Protein AF-A0A1M6RAK6-F1 (afdb_monomer_lite)

Sequence (375 aa):
MKVLKTIVLFVVIFLFSIFVMQNTQLVNVNIFGTTYQLPLFLLILILLFGGIGLTSLVLMTKHSFLTGSYKTVLKSLAEFYRGYTYRSGEIARKALRKYDEAKALYVQALESSEGLQENISSESGLSEALVGKYALIKRDTQKAKEYSLIALQKDPKNLTALKTLRDAHYLEGLHQEALNYQESVLKLSERWEKDINKRILSELLILTFINSKDEKQLERARDTYGSFFVLAEYIYYLLQKGKQKDVRKELEGAFEKGLQNELLLILSEKGEEIREILPMVEERQDSINKDVLALFYMRLNLVSKLEDLQTSVSENIELLISSYKLGGTVGKLLRDKLKALNKMWVCTICGKEYNFYVPMCDGCFTWGKVNSRRG

Secondary structure (DSSP, 8-state):
-HHHHHHHHHHHHHHHHHHHHHT--EEEEEETTEEEEEEHHHHHHHHHHHHHHHHHHHHHHHHHHHHHHHHHHHHHHHHHHTT-HHHHHHHHHHH-TT-HHHHHHHHHHHHTSS---S----SSSHHHHHHHHHHHHTT-HHHHHHHHHHHHHH-TT-HHHHHHHHHHHHHTT-HHHHHHHHHHHHHH--GGGHHHHHHHHHHHHHHHHHHH--HHHHHHHHHH---HHHHHHHHHHHHHTT-HHHHHHHHHHHHHTT-HHHHHHHHTTS-GGGGGGHHHHHHTGGGS-HHHHHHHHHHTT-HHHHHHHTTTS-HHHHHHHHHHHT-HHHHHHHHHHHHHH---EEETTT--EESS--SB-TTT--BT-EEETT-

Radius of gyration: 35.62 Å; chains: 1; bounding box: 76×41×115 Å

Organism: NCBI:txid381751

Foldseek 3Di:
DVVVVVVVVVVVVVVLVVLCVVQQDWDWDQDPNDTDTDTRSVVVCCVVCVVVVVVVVVVVVVVVLVVQLVVLLVVLVVCVVVVVQCVSLVSLCPSVVVPVVSNLSNLVSVLVPVDPDDDPDDLQLNNLLSQLLSCVLVVNLVSNLVSLVVNCVNPVLPLSSLCSQLLSCVVVLNLVSSLVSLVSNLVSDDPVCNQVSLLVNLVSLLSVCVVPVPVVSLVSSCVSDDDLNSLLSNLLVCLVVVVLVVNLVSQVVCVVVLNNQVSLLQNLVDDLSCVSCVVVCVVCVVSYQLLSVLSSCVSNVVLVVNVVSLVVHDPLSNQLNVLSVVDDPSSVVSNVVSLQVPFQKAQPPPGDTDSHDDQADPNRRDGPRIDGPPD

Structure (mmCIF, N/CA/C/O backbone):
data_AF-A0A1M6RAK6-F1
#
_entry.id   AF-A0A1M6RAK6-F1
#
loop_
_atom_site.group_PDB
_atom_site.id
_atom_site.type_symbol
_atom_site.label_atom_id
_atom_site.label_alt_id
_atom_site.label_comp_id
_atom_site.label_asym_id
_atom_site.label_entity_id
_atom_site.label_seq_id
_atom_site.pdbx_PDB_ins_code
_atom_site.Cartn_x
_atom_site.Cartn_y
_atom_site.Cartn_z
_atom_site.occupancy
_atom_site.B_iso_or_equiv
_atom_site.auth_seq_id
_atom_site.auth_comp_id
_atom_site.auth_asym_id
_atom_site.auth_atom_id
_atom_site.pdbx_PDB_model_num
ATOM 1 N N . MET A 1 1 ? 0.236 -5.459 -63.843 1.00 57.84 1 MET A N 1
ATOM 2 C CA . MET A 1 1 ? 1.491 -5.111 -63.125 1.00 57.84 1 MET A CA 1
ATOM 3 C C . MET A 1 1 ? 2.774 -5.329 -63.934 1.00 57.84 1 MET A C 1
ATOM 5 O O . MET A 1 1 ? 3.622 -4.451 -63.889 1.00 57.84 1 MET A O 1
ATOM 9 N N . LYS A 1 2 ? 2.955 -6.443 -64.669 1.00 70.94 2 LYS A N 1
ATOM 10 C CA . LYS A 1 2 ? 4.185 -6.681 -65.463 1.00 70.94 2 LYS A CA 1
ATOM 11 C C . LYS A 1 2 ? 4.335 -5.730 -66.666 1.00 70.94 2 LYS A C 1
ATOM 13 O O . LYS A 1 2 ? 5.382 -5.117 -66.794 1.00 70.94 2 LYS A O 1
ATOM 18 N N . VAL A 1 3 ? 3.271 -5.515 -67.450 1.00 82.38 3 VAL A N 1
ATOM 19 C CA . VAL A 1 3 ? 3.283 -4.616 -68.629 1.00 82.38 3 VAL A CA 1
ATOM 20 C C . VAL A 1 3 ? 3.623 -3.167 -68.258 1.00 82.38 3 VAL A C 1
ATOM 22 O O . VAL A 1 3 ? 4.474 -2.555 -68.891 1.00 82.38 3 VAL A O 1
ATOM 25 N N . LEU A 1 4 ? 3.036 -2.641 -67.177 1.00 82.56 4 LEU A N 1
ATOM 26 C CA . LEU A 1 4 ? 3.330 -1.288 -66.689 1.00 82.56 4 LEU A CA 1
ATOM 27 C C . LEU A 1 4 ? 4.808 -1.126 -66.289 1.00 82.56 4 LEU A C 1
ATOM 29 O O . LEU A 1 4 ? 5.419 -0.119 -66.624 1.00 82.56 4 LEU A O 1
ATOM 33 N N . LYS A 1 5 ? 5.408 -2.131 -65.632 1.00 80.25 5 LYS A N 1
ATOM 34 C CA . LYS A 1 5 ? 6.844 -2.121 -65.297 1.00 80.25 5 LYS A CA 1
ATOM 35 C C . LYS A 1 5 ? 7.720 -2.112 -66.551 1.00 80.25 5 LYS A C 1
ATOM 37 O O . LYS A 1 5 ? 8.723 -1.409 -66.572 1.00 80.25 5 LYS A O 1
ATOM 42 N N . THR A 1 6 ? 7.334 -2.854 -67.589 1.00 86.31 6 THR A N 1
ATOM 43 C CA . THR A 1 6 ? 8.056 -2.882 -68.868 1.00 86.31 6 THR A CA 1
ATOM 44 C C . THR A 1 6 ? 7.974 -1.539 -69.592 1.00 86.31 6 THR A C 1
ATOM 46 O O . THR A 1 6 ? 8.994 -1.049 -70.060 1.00 86.31 6 THR A O 1
ATOM 49 N N . ILE A 1 7 ? 6.796 -0.904 -69.631 1.00 87.38 7 ILE A N 1
ATOM 50 C CA . ILE A 1 7 ? 6.621 0.429 -70.232 1.00 87.38 7 ILE A CA 1
ATOM 51 C C . ILE A 1 7 ? 7.464 1.469 -69.487 1.00 87.38 7 ILE A C 1
ATOM 53 O O . ILE A 1 7 ? 8.205 2.218 -70.115 1.00 87.38 7 ILE A O 1
ATOM 57 N N . VAL A 1 8 ? 7.412 1.480 -68.151 1.00 87.38 8 VAL A N 1
ATOM 58 C CA . VAL A 1 8 ? 8.233 2.387 -67.332 1.00 87.38 8 VAL A CA 1
ATOM 59 C C . VAL A 1 8 ? 9.724 2.159 -67.586 1.00 87.38 8 VAL A C 1
ATOM 61 O O . VAL A 1 8 ? 10.463 3.126 -67.731 1.00 87.38 8 VAL A O 1
ATOM 64 N N . LEU A 1 9 ? 10.169 0.904 -67.706 1.00 87.81 9 LEU A N 1
ATOM 65 C CA . LEU A 1 9 ? 11.562 0.590 -68.027 1.00 87.81 9 LEU A CA 1
ATOM 66 C C . LEU A 1 9 ? 11.976 1.163 -69.391 1.00 87.81 9 LEU A C 1
ATOM 68 O O . LEU A 1 9 ? 13.030 1.785 -69.483 1.00 87.81 9 LEU A O 1
ATOM 72 N N . PHE A 1 10 ? 11.143 1.009 -70.426 1.00 88.44 10 PHE A N 1
ATOM 73 C CA . PHE A 1 10 ? 11.413 1.591 -71.745 1.00 88.44 10 PHE A CA 1
ATOM 74 C C . PHE A 1 10 ? 11.487 3.118 -71.702 1.00 88.44 10 PHE A C 1
ATOM 76 O O . PHE A 1 10 ? 12.398 3.694 -72.291 1.00 88.44 10 PHE A O 1
ATOM 83 N N . VAL A 1 11 ? 10.580 3.772 -70.970 1.00 89.44 11 VAL A N 1
ATOM 84 C CA . VAL A 1 11 ? 10.606 5.231 -70.782 1.00 89.44 11 VAL A CA 1
ATOM 85 C C . VAL A 1 11 ? 11.891 5.670 -70.074 1.00 89.44 11 VAL A C 1
ATOM 87 O O . VAL A 1 11 ? 12.524 6.629 -70.506 1.00 89.44 11 VAL A O 1
ATOM 90 N N . VAL A 1 12 ? 12.322 4.953 -69.032 1.00 87.62 12 VAL A N 1
ATOM 91 C CA . VAL A 1 12 ? 13.573 5.247 -68.313 1.00 87.62 12 VAL A CA 1
ATOM 92 C C . VAL A 1 12 ? 14.789 5.077 -69.222 1.00 87.62 12 VAL A C 1
ATOM 94 O O . VAL A 1 12 ? 15.647 5.954 -69.237 1.00 87.62 12 VAL A O 1
ATOM 97 N N . ILE A 1 13 ? 14.855 3.996 -70.007 1.00 88.12 13 ILE A N 1
ATOM 98 C CA . ILE A 1 13 ? 15.945 3.770 -70.969 1.00 88.12 13 ILE A CA 1
ATOM 99 C C . ILE A 1 13 ? 15.974 4.893 -72.009 1.00 88.12 13 ILE A C 1
ATOM 101 O O . ILE A 1 13 ? 17.036 5.445 -72.277 1.00 88.12 13 ILE A O 1
ATOM 105 N N . PHE A 1 14 ? 14.817 5.274 -72.552 1.00 89.06 14 PHE A N 1
ATOM 106 C CA . PHE A 1 14 ? 14.719 6.336 -73.551 1.00 89.06 14 PHE A CA 1
ATOM 107 C C . PHE A 1 14 ? 15.166 7.700 -73.004 1.00 89.06 14 PHE A C 1
ATOM 109 O O . PHE A 1 14 ? 15.998 8.370 -73.615 1.00 89.06 14 PHE A O 1
ATOM 116 N N . LEU A 1 15 ? 14.680 8.091 -71.820 1.00 86.81 15 LEU A N 1
ATOM 117 C CA . LEU A 1 15 ? 15.109 9.320 -71.142 1.00 86.81 15 LEU A CA 1
ATOM 118 C C . LEU A 1 15 ? 16.607 9.295 -70.815 1.00 86.81 15 LEU A C 1
ATOM 120 O O . LEU A 1 15 ? 17.288 10.308 -70.968 1.00 86.81 15 LEU A O 1
ATOM 124 N N . PHE A 1 16 ? 17.134 8.137 -70.412 1.00 86.25 16 PHE A N 1
ATOM 125 C CA . PHE A 1 16 ? 18.557 7.954 -70.155 1.00 86.25 16 PHE A CA 1
ATOM 126 C C . PHE A 1 16 ? 19.396 8.125 -71.428 1.00 86.25 16 PHE A C 1
ATOM 128 O O . PHE A 1 16 ? 20.416 8.810 -71.400 1.00 86.25 16 PHE A O 1
ATOM 135 N N . SER A 1 17 ? 18.953 7.577 -72.562 1.00 83.31 17 SER A N 1
ATOM 136 C CA . SER A 1 17 ? 19.619 7.773 -73.853 1.00 83.31 17 SER A CA 1
ATOM 137 C C . SER A 1 17 ? 19.647 9.247 -74.271 1.00 83.31 17 SER A C 1
ATOM 139 O O . SER A 1 17 ? 20.696 9.730 -74.700 1.00 83.31 17 SER A O 1
ATOM 141 N N . ILE A 1 18 ? 18.542 9.983 -74.090 1.00 85.81 18 ILE A N 1
ATOM 142 C CA . ILE A 1 18 ? 18.494 11.436 -74.337 1.00 85.81 18 ILE A CA 1
ATOM 143 C C . ILE A 1 18 ? 19.482 12.171 -73.423 1.00 85.81 18 ILE A C 1
ATOM 145 O O . ILE A 1 18 ? 20.242 13.019 -73.891 1.00 85.81 18 ILE A O 1
ATOM 149 N N . PHE A 1 19 ? 19.509 11.822 -72.136 1.00 85.06 19 PHE A N 1
ATOM 150 C CA . PHE A 1 19 ? 20.413 12.422 -71.159 1.00 85.06 19 PHE A CA 1
ATOM 151 C C . PHE A 1 19 ? 21.890 12.223 -71.529 1.00 85.06 19 PHE A C 1
ATOM 153 O O . PHE A 1 19 ? 22.660 13.185 -71.493 1.00 85.06 19 PHE A O 1
ATOM 160 N N . VAL A 1 20 ? 22.281 11.006 -71.926 1.00 84.12 20 VAL A N 1
ATOM 161 C CA . VAL A 1 20 ? 23.647 10.705 -72.385 1.00 84.12 20 VAL A CA 1
ATOM 162 C C . VAL A 1 20 ? 23.987 11.541 -73.614 1.00 84.12 20 VAL A C 1
ATOM 164 O O . VAL A 1 20 ? 25.036 12.178 -73.632 1.00 84.12 20 VAL A O 1
ATOM 167 N N . MET A 1 21 ? 23.086 11.593 -74.602 1.00 82.75 21 MET A N 1
ATOM 168 C CA . MET A 1 21 ? 23.291 12.348 -75.841 1.00 82.75 21 MET A CA 1
ATOM 169 C C . MET A 1 21 ? 23.511 13.847 -75.584 1.00 82.75 21 MET A C 1
ATOM 171 O O . MET A 1 21 ? 24.379 14.452 -76.209 1.00 82.75 21 MET A O 1
ATOM 175 N N . GLN A 1 22 ? 22.766 14.440 -74.647 1.00 82.94 22 GLN A N 1
ATOM 176 C CA . GLN A 1 22 ? 22.869 15.864 -74.305 1.00 82.94 22 GLN A CA 1
ATOM 177 C C . GLN A 1 22 ? 24.122 16.219 -73.485 1.00 82.94 22 GLN A C 1
ATOM 179 O O . GLN A 1 22 ? 24.544 17.372 -73.497 1.00 82.94 22 GLN A O 1
ATOM 184 N N . ASN A 1 23 ? 24.732 15.254 -72.789 1.00 82.69 23 ASN A N 1
ATOM 185 C CA . ASN A 1 23 ? 25.811 15.494 -71.820 1.00 82.69 23 ASN A CA 1
ATOM 186 C C . ASN A 1 23 ? 27.129 14.784 -72.192 1.00 82.69 23 ASN A C 1
ATOM 188 O O . ASN A 1 23 ? 27.910 14.407 -71.316 1.00 82.69 23 ASN A O 1
ATOM 192 N N . THR A 1 24 ? 27.399 14.604 -73.489 1.00 82.75 24 THR A N 1
ATOM 193 C CA . THR A 1 24 ? 28.630 13.979 -74.021 1.00 82.75 24 THR A CA 1
ATOM 194 C C . THR A 1 24 ? 29.882 14.856 -73.929 1.00 82.75 24 THR A C 1
ATOM 196 O O . THR A 1 24 ? 30.981 14.375 -74.201 1.00 82.75 24 THR A O 1
ATOM 199 N N . GLN A 1 25 ? 29.739 16.128 -73.543 1.00 84.88 25 GLN A N 1
ATOM 200 C CA . GLN A 1 25 ? 30.854 17.069 -73.429 1.00 84.88 25 GLN A CA 1
ATOM 201 C C . GLN A 1 25 ? 31.933 16.542 -72.473 1.00 84.88 25 GLN A C 1
ATOM 203 O O . GLN A 1 25 ? 31.627 16.072 -71.375 1.00 84.88 25 GLN A O 1
ATOM 208 N N . LEU A 1 26 ? 33.196 16.623 -72.897 1.00 84.19 26 LEU A N 1
ATOM 209 C CA . LEU A 1 26 ? 34.345 16.221 -72.089 1.00 84.19 26 LEU A CA 1
ATOM 210 C C . LEU A 1 26 ? 34.719 17.337 -71.114 1.00 84.19 26 LEU A C 1
ATOM 212 O O . LEU A 1 26 ? 34.864 18.494 -71.505 1.00 84.19 26 LEU A O 1
ATOM 216 N N . VAL A 1 27 ? 34.911 16.972 -69.851 1.00 84.19 27 VAL A N 1
ATOM 217 C CA . VAL A 1 27 ? 35.316 17.881 -68.778 1.00 84.19 27 VAL A CA 1
ATOM 218 C C . VAL A 1 27 ? 36.625 17.382 -68.176 1.00 84.19 27 VAL A C 1
ATOM 220 O O . VAL A 1 27 ? 36.805 16.183 -67.951 1.00 84.19 27 VAL A O 1
ATOM 223 N N . ASN A 1 28 ? 37.546 18.312 -67.917 1.00 86.38 28 ASN A N 1
ATOM 224 C CA . ASN A 1 28 ? 38.790 18.027 -67.209 1.00 86.38 28 ASN A CA 1
ATOM 225 C C . ASN A 1 28 ? 38.505 17.939 -65.706 1.00 86.38 28 ASN A C 1
ATOM 227 O O . ASN A 1 28 ? 38.107 18.929 -65.092 1.00 86.38 28 ASN A O 1
ATOM 231 N N . VAL A 1 29 ? 38.741 16.777 -65.106 1.00 83.88 29 VAL A N 1
ATOM 232 C CA . VAL A 1 29 ? 38.610 16.562 -63.663 1.00 83.88 29 VAL A CA 1
ATOM 233 C C . VAL A 1 29 ? 39.980 16.254 -63.087 1.00 83.88 29 VAL A C 1
ATOM 235 O O . VAL A 1 29 ? 40.653 15.327 -63.533 1.00 83.88 29 VAL A O 1
ATOM 238 N N . ASN A 1 30 ? 40.393 17.031 -62.090 1.00 81.38 30 ASN A N 1
ATOM 239 C CA . ASN A 1 30 ? 41.616 16.769 -61.345 1.00 81.38 30 ASN A CA 1
ATOM 240 C C . ASN A 1 30 ? 41.286 15.900 -60.129 1.00 81.38 30 ASN A C 1
ATOM 242 O O . ASN A 1 30 ? 40.550 16.326 -59.238 1.00 81.38 30 ASN A O 1
ATOM 246 N N . ILE A 1 31 ? 41.822 14.683 -60.106 1.00 79.31 31 ILE A N 1
ATOM 247 C CA . ILE A 1 31 ? 41.680 13.748 -58.991 1.00 79.31 31 ILE A CA 1
ATOM 248 C C . ILE A 1 31 ? 43.093 13.399 -58.520 1.00 79.31 31 ILE A C 1
ATOM 250 O O . ILE A 1 31 ? 43.895 12.872 -59.288 1.00 79.31 31 ILE A O 1
ATOM 254 N N . PHE A 1 32 ? 43.412 13.727 -57.263 1.00 77.25 32 PHE A N 1
ATOM 255 C CA . PHE A 1 32 ? 44.719 13.472 -56.635 1.00 77.25 32 PHE A CA 1
ATOM 256 C C . PHE A 1 32 ? 45.934 13.955 -57.454 1.00 77.25 32 PHE A C 1
ATOM 258 O O . PHE A 1 32 ? 46.960 13.284 -57.520 1.00 77.25 32 PHE A O 1
ATOM 265 N N . GLY A 1 33 ? 45.824 15.128 -58.084 1.00 76.19 33 GLY A N 1
ATOM 266 C CA . GLY A 1 33 ? 46.924 15.755 -58.824 1.00 76.19 33 GLY A CA 1
ATOM 267 C C . GLY A 1 33 ? 47.084 15.272 -60.267 1.00 76.19 33 GLY A C 1
ATOM 268 O O . GLY A 1 33 ? 47.962 15.772 -60.964 1.00 76.19 33 GLY A O 1
ATOM 269 N N . THR A 1 34 ? 46.236 14.349 -60.736 1.00 81.56 34 THR A N 1
ATOM 270 C CA . THR A 1 34 ? 46.214 13.885 -62.132 1.00 81.56 34 THR A CA 1
ATOM 271 C C . THR A 1 34 ? 44.940 14.367 -62.828 1.00 81.56 34 THR A C 1
ATOM 273 O O . THR A 1 34 ? 43.838 14.232 -62.289 1.00 81.56 34 THR A O 1
ATOM 276 N N . THR A 1 35 ? 45.078 14.935 -64.029 1.00 87.31 35 THR A N 1
ATOM 277 C CA . THR A 1 35 ? 43.949 15.449 -64.821 1.00 87.31 35 THR A CA 1
ATOM 278 C C . THR A 1 35 ? 43.411 14.370 -65.756 1.00 87.31 35 THR A C 1
ATOM 280 O O . THR A 1 35 ? 44.132 13.881 -66.622 1.00 87.31 35 THR A O 1
ATOM 283 N N . TYR A 1 36 ? 42.128 14.043 -65.616 1.00 84.81 36 TYR A N 1
ATOM 284 C CA . TYR A 1 36 ? 41.407 13.102 -66.471 1.00 84.81 36 TYR A CA 1
ATOM 285 C C . TYR A 1 36 ? 40.364 13.833 -67.317 1.00 84.81 36 TYR A C 1
ATOM 287 O O . TYR A 1 36 ? 39.672 14.721 -66.821 1.00 84.81 36 TYR A O 1
ATOM 295 N N . GLN A 1 37 ? 40.216 13.435 -68.580 1.00 87.12 37 GLN A N 1
ATOM 296 C CA . GLN A 1 37 ? 39.123 13.887 -69.444 1.00 87.12 37 GLN A CA 1
ATOM 297 C C . GLN A 1 37 ? 37.985 12.876 -69.393 1.00 87.12 37 GLN A C 1
ATOM 299 O O . GLN A 1 37 ? 38.131 11.752 -69.870 1.00 87.12 37 GLN A O 1
ATOM 304 N N . LEU A 1 38 ? 36.860 13.270 -68.797 1.00 85.06 38 LEU A N 1
ATOM 305 C CA . LEU A 1 38 ? 35.692 12.407 -68.636 1.00 85.06 38 LEU A CA 1
ATOM 306 C C . LEU A 1 38 ? 34.440 13.068 -69.225 1.00 85.06 38 LEU A C 1
ATOM 308 O O . LEU A 1 38 ? 34.277 14.282 -69.094 1.00 85.06 38 LEU A O 1
ATOM 312 N N . PRO A 1 39 ? 33.529 12.295 -69.842 1.00 85.44 39 PRO A N 1
ATOM 313 C CA . PRO A 1 39 ? 32.231 12.813 -70.252 1.00 85.44 39 PRO A CA 1
ATOM 314 C C . PRO A 1 39 ? 31.417 13.301 -69.047 1.00 85.44 39 P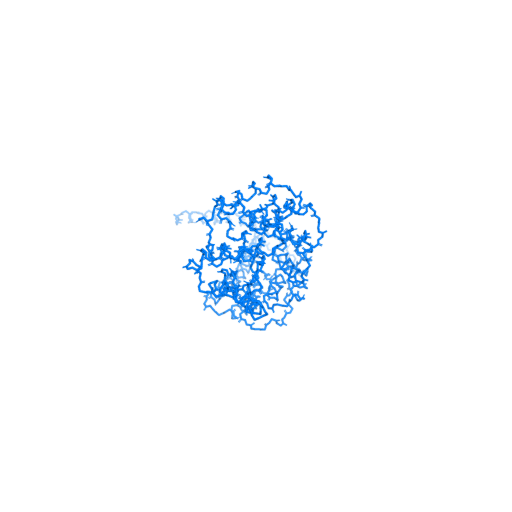RO A C 1
ATOM 316 O O . PRO A 1 39 ? 31.331 12.609 -68.028 1.00 85.44 39 PRO A O 1
ATOM 319 N N . LEU A 1 40 ? 30.763 14.456 -69.175 1.00 82.94 40 LEU A N 1
ATOM 320 C CA . LEU A 1 40 ? 29.967 15.069 -68.108 1.00 82.94 40 LEU A CA 1
ATOM 321 C C . LEU A 1 40 ? 28.865 14.134 -67.583 1.00 82.94 40 LEU A C 1
ATOM 323 O O . LEU A 1 40 ? 28.664 14.038 -66.371 1.00 82.94 40 LEU A O 1
ATOM 327 N N . PHE A 1 41 ? 28.190 13.394 -68.471 1.00 83.25 41 PHE A N 1
ATOM 328 C CA . PHE A 1 41 ? 27.152 12.440 -68.066 1.00 83.25 41 PHE A CA 1
ATOM 329 C C . PHE A 1 41 ? 27.682 11.384 -67.084 1.00 83.25 41 PHE A C 1
ATOM 331 O O . PHE A 1 41 ? 26.964 10.979 -66.173 1.00 83.25 41 PHE A O 1
ATOM 338 N N . LEU A 1 42 ? 28.944 10.962 -6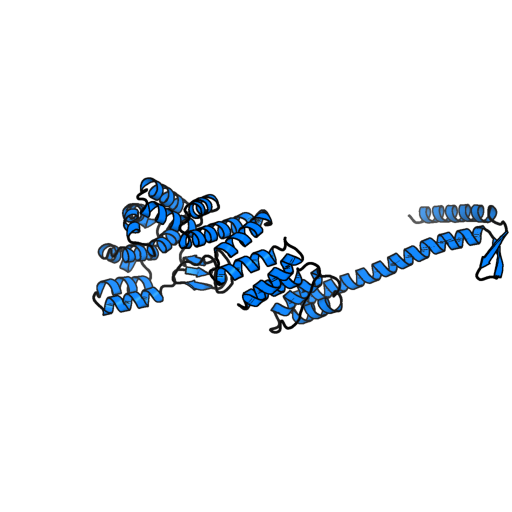7.226 1.00 82.56 42 LEU A N 1
ATOM 339 C CA . LEU A 1 42 ? 29.559 9.944 -66.377 1.00 82.56 42 LEU A CA 1
ATOM 340 C C . LEU A 1 42 ? 29.806 10.482 -64.961 1.00 82.56 42 LEU A C 1
ATOM 342 O O . LEU A 1 42 ? 29.550 9.778 -63.988 1.00 82.56 42 LEU A O 1
ATOM 346 N N . LEU A 1 43 ? 30.202 11.752 -64.832 1.00 81.62 43 LEU A N 1
ATOM 347 C CA . LEU A 1 43 ? 30.338 12.421 -63.532 1.00 81.62 43 LEU A CA 1
ATOM 348 C C . LEU A 1 43 ? 28.990 12.578 -62.827 1.00 81.62 43 LEU A C 1
ATOM 350 O O . LEU A 1 43 ? 28.881 12.268 -61.641 1.00 81.62 43 LEU A O 1
ATOM 354 N N . ILE A 1 44 ? 27.953 13.003 -63.555 1.00 83.44 44 ILE A N 1
ATOM 355 C CA . ILE A 1 44 ? 26.599 13.144 -63.002 1.00 83.44 44 ILE A CA 1
ATOM 356 C C . ILE A 1 44 ? 26.075 11.786 -62.518 1.00 83.44 44 ILE A C 1
ATOM 358 O O . ILE A 1 44 ? 25.504 11.702 -61.431 1.00 83.44 44 ILE A O 1
ATOM 362 N N . LEU A 1 45 ? 26.312 10.710 -63.276 1.00 84.12 45 LEU A N 1
ATOM 363 C CA . LEU A 1 45 ? 25.911 9.363 -62.870 1.00 84.12 45 LEU A CA 1
ATOM 364 C C . LEU A 1 45 ? 26.678 8.874 -61.645 1.00 84.12 45 LEU A C 1
ATOM 366 O O . LEU A 1 45 ? 26.057 8.323 -60.742 1.00 84.12 45 LEU A O 1
ATOM 370 N N . ILE A 1 46 ? 27.991 9.103 -61.571 1.00 84.00 46 ILE A N 1
ATOM 371 C CA . ILE A 1 46 ? 28.783 8.741 -60.388 1.00 84.00 46 ILE A CA 1
ATOM 372 C C . ILE A 1 46 ? 28.288 9.496 -59.152 1.00 84.00 46 ILE A C 1
ATOM 374 O O . ILE A 1 46 ? 28.163 8.891 -58.092 1.00 84.00 46 ILE A O 1
ATOM 378 N N . LEU A 1 47 ? 27.957 10.783 -59.267 1.00 83.69 47 LEU A N 1
ATOM 379 C CA . LEU A 1 47 ? 27.430 11.565 -58.145 1.00 83.69 47 LEU A CA 1
ATOM 380 C C . LEU A 1 47 ? 26.031 11.095 -57.723 1.00 83.69 47 LEU A C 1
ATOM 382 O O . LEU A 1 47 ? 25.773 10.919 -56.532 1.00 83.69 47 LEU A O 1
ATOM 386 N N . LEU A 1 48 ? 25.143 10.835 -58.686 1.00 84.19 48 LEU A N 1
ATOM 387 C CA . LEU A 1 48 ? 23.779 10.380 -58.424 1.00 84.19 48 LEU A CA 1
ATOM 388 C C . LEU A 1 48 ? 23.757 8.964 -57.828 1.00 84.19 48 LEU A C 1
ATOM 390 O O . LEU A 1 48 ? 23.182 8.748 -56.760 1.00 84.19 48 LEU A O 1
ATOM 394 N N . PHE A 1 49 ? 24.422 8.002 -58.471 1.00 83.75 49 PHE A N 1
ATOM 395 C CA . PHE A 1 49 ? 24.502 6.627 -57.974 1.00 83.75 49 PHE A CA 1
ATOM 396 C C . PHE A 1 49 ? 25.392 6.499 -56.741 1.00 83.75 49 PHE A C 1
ATOM 398 O O . PHE A 1 49 ? 25.096 5.679 -55.878 1.00 83.75 49 PHE A O 1
ATOM 405 N N . GLY A 1 50 ? 26.433 7.321 -56.609 1.00 84.50 50 GLY A N 1
ATOM 406 C CA . GLY A 1 50 ? 27.249 7.402 -55.401 1.00 84.50 50 GLY A CA 1
ATOM 407 C C . GLY A 1 50 ? 26.435 7.891 -54.203 1.00 84.50 50 GLY A C 1
ATOM 408 O O . GLY A 1 50 ? 26.464 7.260 -53.148 1.00 84.50 50 GLY A O 1
ATOM 409 N N . GLY A 1 51 ? 25.634 8.949 -54.376 1.00 80.50 51 GLY A N 1
ATOM 410 C CA . GLY A 1 51 ? 24.745 9.472 -53.334 1.00 80.50 51 GLY A CA 1
ATOM 411 C C . GLY A 1 51 ? 23.652 8.480 -52.919 1.00 80.50 51 GLY A C 1
ATOM 412 O O . GLY A 1 51 ? 23.452 8.226 -51.726 1.00 80.50 51 GLY A O 1
ATOM 413 N N . ILE A 1 52 ? 22.976 7.867 -53.898 1.00 85.50 52 ILE A N 1
ATOM 414 C CA . ILE A 1 52 ? 21.965 6.824 -53.655 1.00 85.50 52 ILE A CA 1
ATOM 415 C C . ILE A 1 52 ? 22.610 5.590 -53.010 1.00 85.50 52 ILE A C 1
ATOM 417 O O . ILE A 1 52 ? 22.073 5.049 -52.045 1.00 85.50 52 ILE A O 1
ATOM 421 N N . GLY A 1 53 ? 23.775 5.168 -53.501 1.00 85.19 53 GLY A N 1
ATOM 422 C CA . GLY A 1 53 ? 24.522 4.019 -52.999 1.00 85.19 53 GLY A CA 1
ATOM 423 C C . GLY A 1 53 ? 24.954 4.196 -51.548 1.00 85.19 53 GLY A C 1
ATOM 424 O O . GLY A 1 53 ? 24.675 3.327 -50.725 1.00 85.19 53 GLY A O 1
ATOM 425 N N . LEU A 1 54 ? 25.550 5.342 -51.203 1.00 83.38 54 LEU A N 1
ATOM 426 C CA . LEU A 1 54 ? 25.943 5.669 -49.828 1.00 83.38 54 LEU A CA 1
ATOM 427 C C . LEU A 1 54 ? 24.737 5.681 -48.888 1.00 83.38 54 LEU A C 1
ATOM 429 O O . LEU A 1 54 ? 24.773 5.065 -47.824 1.00 83.38 54 LEU A O 1
ATOM 433 N N . THR A 1 55 ? 23.644 6.320 -49.303 1.00 82.81 55 THR A N 1
ATOM 434 C CA . THR A 1 55 ? 22.428 6.412 -48.488 1.00 82.81 55 THR A CA 1
ATOM 435 C C . THR A 1 55 ? 21.789 5.035 -48.297 1.00 82.81 55 THR A C 1
ATOM 437 O O . THR A 1 55 ? 21.418 4.668 -47.182 1.00 82.81 55 THR A O 1
ATOM 440 N N . SER A 1 56 ? 21.721 4.225 -49.357 1.00 84.62 56 SER A N 1
ATOM 441 C CA . SER A 1 56 ? 21.239 2.845 -49.289 1.00 84.62 56 SER A CA 1
ATOM 442 C C . SER A 1 56 ? 22.113 1.989 -48.373 1.00 84.62 56 SER A C 1
ATOM 444 O O . SER A 1 56 ? 21.588 1.206 -47.586 1.00 84.62 56 SER A O 1
ATOM 446 N N . LEU A 1 57 ? 23.436 2.151 -48.415 1.00 86.06 57 LEU A N 1
ATOM 447 C CA . LEU A 1 57 ? 24.368 1.386 -47.587 1.00 86.06 57 LEU A CA 1
ATOM 448 C C . LEU A 1 57 ? 24.238 1.759 -46.100 1.00 86.06 57 LEU A C 1
ATOM 450 O O . LEU A 1 57 ? 24.186 0.876 -45.241 1.00 86.06 57 LEU A O 1
ATOM 454 N N . VAL A 1 58 ? 24.072 3.047 -45.785 1.00 87.38 58 VAL A N 1
ATOM 455 C CA . VAL A 1 58 ? 23.769 3.519 -44.420 1.00 87.38 58 VAL A CA 1
ATOM 456 C C . VAL A 1 58 ? 22.423 2.974 -43.926 1.00 87.38 58 VAL A C 1
ATOM 458 O O . VAL A 1 58 ? 22.314 2.501 -42.794 1.00 87.38 58 VAL A O 1
ATOM 461 N N . LEU A 1 59 ? 21.387 2.980 -44.766 1.00 87.50 59 LEU A N 1
ATOM 462 C CA . LEU A 1 59 ? 20.075 2.448 -44.390 1.00 87.50 59 LEU A CA 1
ATOM 463 C C . LEU A 1 59 ? 20.093 0.925 -44.216 1.00 87.50 59 LEU A C 1
ATOM 465 O O . LEU A 1 59 ? 19.517 0.422 -43.253 1.00 87.50 59 LEU A O 1
ATOM 469 N N . MET A 1 60 ? 20.781 0.186 -45.090 1.00 85.88 60 MET A N 1
ATOM 470 C CA . MET A 1 60 ? 20.910 -1.272 -44.986 1.00 85.88 60 MET A CA 1
ATOM 471 C C . MET A 1 60 ? 21.690 -1.686 -43.739 1.00 85.88 60 MET A C 1
ATOM 473 O O . MET A 1 60 ? 21.271 -2.603 -43.032 1.00 85.88 60 MET A O 1
ATOM 477 N N . THR A 1 61 ? 22.791 -0.998 -43.429 1.00 82.94 61 THR A N 1
ATOM 478 C CA . THR A 1 61 ? 23.566 -1.259 -42.206 1.00 82.94 61 THR A CA 1
ATOM 479 C C . THR A 1 61 ? 22.738 -0.964 -40.955 1.00 82.94 61 THR A C 1
ATOM 481 O O . THR A 1 61 ? 22.662 -1.814 -40.064 1.00 82.94 61 THR A O 1
ATOM 484 N N . LYS A 1 62 ? 22.016 0.166 -40.920 1.00 84.00 62 LYS A N 1
ATOM 485 C CA . LYS A 1 62 ? 21.082 0.497 -39.831 1.00 84.00 62 LYS A CA 1
ATOM 486 C C . LYS A 1 62 ? 19.961 -0.539 -39.692 1.00 84.00 62 LYS A C 1
ATOM 488 O O . LYS A 1 62 ? 19.674 -0.982 -38.582 1.00 84.00 62 LYS A O 1
ATOM 493 N N . HIS A 1 63 ? 19.349 -0.957 -40.799 1.00 86.19 63 HIS A N 1
ATOM 494 C CA . HIS A 1 63 ? 18.281 -1.959 -40.802 1.00 86.19 63 HIS A CA 1
ATOM 495 C C . HIS A 1 63 ? 18.776 -3.320 -40.300 1.00 86.19 63 HIS A C 1
ATOM 497 O O . HIS A 1 63 ? 18.116 -3.955 -39.478 1.00 86.19 63 HIS A O 1
ATOM 503 N N . SER A 1 64 ? 19.948 -3.766 -40.759 1.00 83.06 64 SER A N 1
ATOM 504 C CA . SER A 1 64 ? 20.561 -5.022 -40.318 1.00 83.06 64 SER A CA 1
ATOM 505 C C . SER A 1 64 ? 20.833 -5.011 -38.812 1.00 83.06 64 SER A C 1
ATOM 507 O O . SER A 1 64 ? 20.446 -5.944 -38.106 1.00 83.06 64 SER A O 1
ATOM 509 N N . PHE A 1 65 ? 21.392 -3.908 -38.300 1.00 80.75 65 PHE A N 1
ATOM 510 C CA . PHE A 1 65 ? 21.633 -3.728 -36.870 1.00 80.75 65 PHE A CA 1
ATOM 511 C C . PHE A 1 65 ? 20.333 -3.798 -36.054 1.00 80.75 65 PHE A C 1
ATOM 513 O O . PHE A 1 65 ? 20.226 -4.609 -35.136 1.00 80.75 65 PHE A O 1
ATOM 520 N N . LEU A 1 66 ? 19.312 -3.023 -36.438 1.00 80.06 66 LEU A N 1
ATOM 521 C CA . LEU A 1 66 ? 18.013 -3.011 -35.755 1.00 80.06 66 LEU A CA 1
ATOM 522 C C . LEU A 1 66 ? 17.322 -4.380 -35.793 1.00 80.06 66 LEU A C 1
ATOM 524 O O . LEU A 1 66 ? 16.766 -4.819 -34.788 1.00 80.06 66 LEU A O 1
ATOM 528 N N . THR A 1 67 ? 17.399 -5.085 -36.924 1.00 85.12 67 THR A N 1
ATOM 529 C CA . THR A 1 67 ? 16.837 -6.436 -37.067 1.00 85.12 67 THR A CA 1
ATOM 530 C C . THR A 1 67 ? 17.547 -7.429 -36.145 1.00 85.12 67 THR A C 1
ATOM 532 O O . THR A 1 67 ? 16.901 -8.287 -35.541 1.00 85.12 67 THR A O 1
ATOM 535 N N . GLY A 1 68 ? 18.872 -7.310 -36.007 1.00 83.00 68 GLY A N 1
ATOM 536 C CA . GLY A 1 68 ? 19.666 -8.108 -35.073 1.00 83.00 68 GLY A CA 1
ATOM 537 C C . GLY A 1 68 ? 19.279 -7.855 -33.615 1.00 83.00 68 GLY A C 1
ATOM 538 O O . GLY A 1 68 ? 19.011 -8.805 -32.873 1.00 83.00 68 GLY A O 1
ATOM 539 N N . SER A 1 69 ? 19.172 -6.586 -33.214 1.00 80.19 69 SER A N 1
ATOM 540 C CA . SER A 1 69 ? 18.722 -6.206 -31.869 1.00 80.19 69 SER A CA 1
ATOM 541 C C . SER A 1 69 ? 17.308 -6.712 -31.586 1.00 80.19 69 SER A C 1
ATOM 543 O O . SER A 1 69 ? 17.091 -7.360 -30.565 1.00 80.19 69 SER A O 1
ATOM 545 N N . TYR A 1 70 ? 16.372 -6.523 -32.520 1.00 82.25 70 TYR A N 1
ATOM 546 C CA . TYR A 1 70 ? 14.992 -6.996 -32.398 1.00 82.25 70 TYR A CA 1
ATOM 547 C C . TYR A 1 70 ? 14.904 -8.515 -32.204 1.00 82.25 70 TYR A C 1
ATOM 549 O O . TYR A 1 70 ? 14.274 -8.990 -31.258 1.00 82.25 70 TYR A O 1
ATOM 557 N N . LYS A 1 71 ? 15.597 -9.297 -33.044 1.00 87.00 71 LYS A N 1
ATOM 558 C CA . LYS A 1 71 ? 15.659 -10.762 -32.891 1.00 87.00 71 LYS A CA 1
ATOM 559 C C . LYS A 1 71 ? 16.232 -11.171 -31.536 1.00 87.00 71 LYS A C 1
ATOM 561 O O . LYS A 1 71 ? 15.812 -12.178 -30.969 1.00 87.00 71 LYS A O 1
ATOM 566 N N . THR A 1 72 ? 17.173 -10.394 -31.009 1.00 84.00 72 THR A N 1
ATOM 567 C CA . THR A 1 72 ? 17.785 -10.687 -29.713 1.00 84.00 72 THR A CA 1
ATOM 568 C C . THR A 1 72 ? 16.850 -10.380 -28.545 1.00 84.00 72 THR A C 1
ATOM 570 O O . THR A 1 72 ? 16.772 -11.190 -27.622 1.00 84.00 72 THR A O 1
ATOM 573 N N . VAL A 1 73 ? 16.079 -9.288 -28.613 1.00 81.06 73 VAL A N 1
ATOM 574 C CA . VAL A 1 73 ? 14.993 -9.001 -27.657 1.00 81.06 73 VAL A CA 1
ATOM 575 C C . VAL A 1 73 ? 13.987 -10.149 -27.647 1.00 81.06 73 VAL A C 1
ATOM 577 O O . VAL A 1 73 ? 13.693 -10.692 -26.586 1.00 81.06 73 VAL A O 1
ATOM 580 N N . LEU A 1 74 ? 13.512 -10.579 -28.823 1.00 85.06 74 LEU A N 1
ATOM 581 C CA . LEU A 1 74 ? 12.572 -11.701 -28.925 1.00 85.06 74 LEU A CA 1
ATOM 582 C C . LEU A 1 74 ? 13.141 -12.985 -28.316 1.00 85.06 74 LEU A C 1
ATOM 584 O O . LEU A 1 74 ? 12.428 -13.701 -27.618 1.00 85.06 74 LEU A O 1
ATOM 588 N N . LYS A 1 75 ? 14.428 -13.266 -28.543 1.00 87.50 75 LYS A N 1
ATOM 589 C CA . LYS A 1 75 ? 15.101 -14.423 -27.946 1.00 87.50 75 LYS A CA 1
ATOM 590 C C . LYS A 1 75 ? 15.180 -14.318 -26.421 1.00 87.50 75 LYS A C 1
ATOM 592 O O . LYS A 1 75 ? 14.910 -15.305 -25.748 1.00 87.50 75 LYS A O 1
ATOM 597 N N . SER A 1 76 ? 15.523 -13.148 -25.880 1.00 83.50 76 SER A N 1
ATOM 598 C CA . SER A 1 76 ? 15.532 -12.904 -24.432 1.00 83.50 76 SER A CA 1
ATOM 599 C C . SER A 1 76 ? 14.142 -13.127 -23.838 1.00 83.50 76 SER A C 1
ATOM 601 O O . SER A 1 76 ? 13.997 -13.938 -22.930 1.00 83.50 76 SER A O 1
ATOM 603 N N . LEU A 1 77 ? 13.107 -12.512 -24.413 1.00 82.12 77 LEU A N 1
ATOM 604 C CA . LEU A 1 77 ? 11.726 -12.680 -23.957 1.00 82.12 77 LEU A CA 1
ATOM 605 C C . LEU A 1 77 ? 11.267 -14.139 -24.032 1.00 82.12 77 LEU A C 1
ATOM 607 O O . LEU A 1 77 ? 10.650 -14.629 -23.093 1.00 82.12 77 LEU A O 1
ATOM 611 N N . ALA A 1 78 ? 11.596 -14.859 -25.107 1.00 86.44 78 ALA A N 1
ATOM 612 C CA . ALA A 1 78 ? 11.263 -16.275 -25.228 1.00 86.44 78 ALA A CA 1
ATOM 613 C C . ALA A 1 78 ? 11.905 -17.119 -24.113 1.00 86.44 78 ALA A C 1
ATOM 615 O O . ALA A 1 78 ? 11.238 -17.978 -23.542 1.00 86.44 78 ALA A O 1
ATOM 616 N N . GLU A 1 79 ? 13.173 -16.874 -23.770 1.00 84.94 79 GLU A N 1
ATOM 617 C CA . GLU A 1 79 ? 13.832 -17.555 -22.647 1.00 84.94 79 GLU A CA 1
ATOM 618 C C . GLU A 1 79 ? 13.232 -17.138 -21.294 1.00 84.94 79 GLU A C 1
ATOM 620 O O . GLU A 1 79 ? 13.060 -17.991 -20.425 1.00 84.94 79 GLU A O 1
ATOM 625 N N . PHE A 1 80 ? 12.844 -15.867 -21.135 1.00 80.44 80 PHE A N 1
ATOM 626 C CA . PHE A 1 80 ? 12.158 -15.369 -19.941 1.00 80.44 80 PHE A CA 1
ATOM 627 C C . PHE A 1 80 ? 10.823 -16.090 -19.718 1.00 80.44 80 PHE A C 1
ATOM 629 O O . PHE A 1 80 ? 10.608 -16.661 -18.653 1.00 80.44 80 PHE A O 1
ATOM 636 N N . TYR A 1 81 ? 9.963 -16.149 -20.741 1.00 79.69 81 TYR A N 1
ATOM 637 C CA . TYR A 1 81 ? 8.668 -16.836 -20.669 1.00 79.69 81 TYR A CA 1
ATOM 638 C C . TYR A 1 81 ? 8.789 -18.353 -20.481 1.00 79.69 81 TYR A C 1
ATOM 640 O O . TYR A 1 81 ? 7.879 -18.976 -19.944 1.00 79.69 81 TYR A O 1
ATOM 648 N N . ARG A 1 82 ? 9.911 -18.958 -20.891 1.00 84.62 82 ARG A N 1
ATOM 649 C CA . ARG A 1 82 ? 10.220 -20.374 -20.625 1.00 84.62 82 ARG A CA 1
ATOM 650 C C . ARG A 1 82 ? 10.699 -20.640 -19.195 1.00 84.62 82 ARG A C 1
ATOM 652 O O . ARG A 1 82 ? 10.885 -21.798 -18.841 1.00 84.62 82 ARG A O 1
ATOM 659 N N . GLY A 1 83 ? 10.927 -19.600 -18.392 1.00 74.50 83 GLY A N 1
ATOM 660 C CA . GLY A 1 83 ? 11.451 -19.713 -17.029 1.00 74.50 83 GLY A CA 1
ATOM 661 C C . GLY A 1 83 ? 12.981 -19.704 -16.931 1.00 74.50 83 GLY A C 1
ATOM 662 O O . GLY A 1 83 ? 13.517 -19.794 -15.831 1.00 74.50 83 GLY A O 1
ATOM 663 N N . TYR A 1 84 ? 13.713 -19.533 -18.038 1.00 79.12 84 TYR A N 1
ATOM 664 C CA . TYR A 1 84 ? 15.176 -19.392 -18.034 1.00 79.12 84 TYR A CA 1
ATOM 665 C C . TYR A 1 84 ? 15.585 -17.934 -17.795 1.00 79.12 84 TYR A C 1
ATOM 667 O O . TYR A 1 84 ? 16.241 -17.298 -18.626 1.00 79.12 84 TYR A O 1
ATOM 675 N N . THR A 1 85 ? 15.183 -17.395 -16.647 1.00 71.31 85 THR A N 1
ATOM 676 C CA . THR A 1 85 ? 15.321 -15.974 -16.297 1.00 71.31 85 THR A CA 1
ATOM 677 C C . THR A 1 85 ? 16.773 -15.504 -16.365 1.00 71.31 85 THR A C 1
ATOM 679 O O . THR A 1 85 ? 17.062 -14.575 -17.116 1.00 71.31 85 THR A O 1
ATOM 682 N N . TYR A 1 86 ? 17.716 -16.205 -15.727 1.00 72.19 86 TYR A N 1
ATOM 683 C CA . TYR A 1 86 ? 19.150 -15.875 -15.789 1.00 72.19 86 TYR A CA 1
ATOM 684 C C . TYR A 1 86 ? 19.690 -15.801 -17.229 1.00 72.19 86 TYR A C 1
ATOM 686 O O . TYR A 1 86 ? 20.363 -14.842 -17.613 1.00 72.19 86 TYR A O 1
ATOM 694 N N . ARG A 1 87 ? 19.346 -16.788 -18.069 1.00 76.19 87 ARG A N 1
ATOM 695 C CA . ARG A 1 87 ? 19.793 -16.847 -19.469 1.00 76.19 87 ARG A CA 1
ATOM 696 C C . ARG A 1 87 ? 19.196 -15.720 -20.304 1.00 76.19 87 ARG A C 1
ATOM 698 O O . ARG A 1 87 ? 19.897 -15.151 -21.138 1.00 76.19 87 ARG A O 1
ATOM 705 N N . SER A 1 88 ? 17.928 -15.388 -20.070 1.00 77.94 88 SER A N 1
ATOM 706 C CA . SER A 1 88 ? 17.294 -14.213 -20.667 1.00 77.94 88 SER A CA 1
ATOM 707 C C . SER A 1 88 ? 18.064 -12.942 -20.313 1.00 77.94 88 SER A C 1
ATOM 709 O O . SER A 1 88 ? 18.428 -12.179 -21.208 1.00 77.94 88 SER A O 1
ATOM 711 N N . GLY A 1 89 ? 18.376 -12.753 -19.028 1.00 73.06 89 GLY A N 1
ATOM 712 C CA . GLY A 1 89 ? 19.129 -11.601 -18.554 1.00 73.06 89 GLY A CA 1
ATOM 713 C C . GLY A 1 89 ? 20.502 -11.475 -19.218 1.00 73.06 89 GLY A C 1
ATOM 714 O O . GLY A 1 89 ? 20.845 -10.405 -19.712 1.00 73.06 89 GLY A O 1
ATOM 715 N N . GLU A 1 90 ? 21.271 -12.561 -19.286 1.00 75.69 90 GLU A N 1
ATOM 716 C CA . GLU A 1 90 ? 22.589 -12.581 -19.939 1.00 75.69 90 GLU A CA 1
ATOM 717 C C . GLU A 1 90 ? 22.522 -12.205 -21.430 1.00 75.69 90 GLU A C 1
ATOM 719 O O . GLU A 1 90 ? 23.360 -11.445 -21.929 1.00 75.69 90 GLU A O 1
ATOM 724 N N . ILE A 1 91 ? 21.504 -12.697 -22.147 1.00 78.62 91 ILE A N 1
ATOM 725 C CA . ILE A 1 91 ? 21.266 -12.350 -23.555 1.00 78.62 91 ILE A CA 1
ATOM 726 C C . ILE A 1 91 ? 20.963 -10.853 -23.688 1.00 78.62 91 ILE A C 1
ATOM 728 O O . ILE A 1 91 ? 21.580 -10.180 -24.520 1.00 78.62 91 ILE A O 1
ATOM 732 N N . ALA A 1 92 ? 20.053 -10.328 -22.861 1.00 75.81 92 ALA A N 1
ATOM 733 C CA . ALA A 1 92 ? 19.696 -8.913 -22.860 1.00 75.81 92 ALA A CA 1
ATOM 734 C C . ALA A 1 92 ? 20.910 -8.031 -22.532 1.00 75.81 92 ALA A C 1
ATOM 736 O O . ALA A 1 92 ? 21.217 -7.093 -23.267 1.00 75.81 92 ALA A O 1
ATOM 737 N N . ARG A 1 93 ? 21.676 -8.386 -21.496 1.00 72.81 93 ARG A N 1
ATOM 738 C CA . ARG A 1 93 ? 22.871 -7.654 -21.065 1.00 72.81 93 ARG A CA 1
ATOM 739 C C . ARG A 1 93 ? 23.916 -7.541 -22.172 1.00 72.81 93 ARG A C 1
ATOM 741 O O . ARG A 1 93 ? 24.413 -6.448 -22.436 1.00 72.81 93 ARG A O 1
ATOM 748 N N . LYS A 1 94 ? 24.276 -8.660 -22.806 1.00 73.00 94 LYS A N 1
ATOM 749 C CA . LYS A 1 94 ? 25.358 -8.700 -23.805 1.00 73.00 94 LYS A CA 1
ATOM 750 C C . LYS A 1 94 ? 24.975 -8.004 -25.105 1.00 73.00 94 LYS A C 1
ATOM 752 O O . LYS A 1 94 ? 25.790 -7.282 -25.672 1.00 73.00 94 LYS A O 1
ATOM 757 N N . ALA A 1 95 ? 23.749 -8.209 -25.575 1.00 69.00 95 ALA A N 1
ATOM 758 C CA . ALA A 1 95 ? 23.338 -7.750 -26.897 1.00 69.00 95 ALA A CA 1
ATOM 759 C C . ALA A 1 95 ? 22.674 -6.369 -26.907 1.00 69.00 95 ALA A C 1
ATOM 761 O O . ALA A 1 95 ? 22.641 -5.713 -27.946 1.00 69.00 95 ALA A O 1
ATOM 762 N N . LEU A 1 96 ? 22.144 -5.923 -25.766 1.00 68.00 96 LEU A N 1
ATOM 763 C CA . LEU A 1 96 ? 21.339 -4.708 -25.666 1.00 68.00 96 LEU A CA 1
ATOM 764 C C . LEU A 1 96 ? 21.877 -3.753 -24.598 1.00 68.00 96 LEU A C 1
ATOM 766 O O . LEU A 1 96 ? 21.147 -2.903 -24.110 1.00 68.00 96 LEU A O 1
ATOM 770 N N . ARG A 1 97 ? 23.178 -3.830 -24.282 1.00 67.44 97 ARG A N 1
ATOM 771 C CA . ARG A 1 97 ? 23.855 -2.971 -23.289 1.00 67.44 97 ARG A CA 1
ATOM 772 C C . ARG A 1 97 ? 23.588 -1.468 -23.469 1.00 67.44 97 ARG A C 1
ATOM 774 O O . ARG A 1 97 ? 23.672 -0.722 -22.499 1.00 67.44 97 ARG A O 1
ATOM 781 N N . LYS A 1 98 ? 23.307 -1.033 -24.702 1.00 68.50 98 LYS A N 1
ATOM 782 C CA . LYS A 1 98 ? 23.022 0.363 -25.074 1.00 68.50 98 LYS A CA 1
ATOM 783 C C . LYS A 1 98 ? 21.560 0.787 -24.862 1.00 68.50 98 LYS A C 1
ATOM 785 O O . LYS A 1 98 ? 21.284 1.972 -24.959 1.00 68.50 98 LYS A O 1
ATOM 790 N N . TYR A 1 99 ? 20.649 -0.155 -24.619 1.00 72.50 99 TYR A N 1
ATOM 791 C CA . TYR A 1 99 ? 19.218 0.093 -24.437 1.00 72.50 99 TYR A CA 1
ATOM 792 C C . TYR A 1 99 ? 18.859 -0.119 -22.968 1.00 72.50 99 TYR A C 1
ATOM 794 O O . TYR A 1 99 ? 18.932 -1.240 -22.456 1.00 72.50 99 TYR A O 1
ATOM 802 N N . ASP A 1 100 ? 18.496 0.953 -22.275 1.00 66.38 100 ASP A N 1
ATOM 803 C CA . ASP A 1 100 ? 18.208 0.903 -20.841 1.00 66.38 100 ASP A CA 1
ATOM 804 C C . ASP A 1 100 ? 16.984 0.026 -20.523 1.00 66.38 100 ASP A C 1
ATOM 806 O O . ASP A 1 100 ? 16.981 -0.697 -19.527 1.00 66.38 100 ASP A O 1
ATOM 810 N N . GLU A 1 101 ? 15.993 -0.020 -21.412 1.00 70.06 101 GLU A N 1
ATOM 811 C CA . GLU A 1 101 ? 14.804 -0.870 -21.293 1.00 70.06 101 GLU A CA 1
ATOM 812 C C . GLU A 1 101 ? 15.166 -2.361 -21.305 1.00 70.06 101 GLU A C 1
ATOM 814 O O . GLU A 1 101 ? 14.535 -3.179 -20.638 1.00 70.06 101 GLU A O 1
ATOM 819 N N . ALA A 1 102 ? 16.227 -2.731 -22.023 1.00 67.88 102 ALA A N 1
ATOM 820 C CA . ALA A 1 102 ? 16.718 -4.101 -22.032 1.00 67.88 102 ALA A CA 1
ATOM 821 C C . ALA A 1 102 ? 17.527 -4.443 -20.773 1.00 67.88 102 ALA A C 1
ATOM 823 O O . ALA A 1 102 ? 17.542 -5.600 -20.350 1.00 67.88 102 ALA A O 1
ATOM 824 N N . LYS A 1 103 ? 18.162 -3.452 -20.130 1.00 68.31 103 LYS A N 1
ATOM 825 C CA . LYS A 1 103 ? 18.795 -3.651 -18.817 1.00 68.31 103 LYS A CA 1
ATOM 826 C C . LYS A 1 103 ? 17.753 -3.954 -17.740 1.00 68.31 103 LYS A C 1
ATOM 828 O O . LYS A 1 103 ? 18.038 -4.760 -16.864 1.00 68.31 103 LYS A O 1
ATOM 833 N N . ALA A 1 104 ? 16.538 -3.408 -17.827 1.00 67.75 104 ALA A N 1
ATOM 834 C CA . ALA A 1 104 ? 15.460 -3.762 -16.898 1.00 67.75 104 ALA A CA 1
ATOM 835 C C . ALA A 1 104 ? 15.104 -5.257 -16.933 1.00 67.75 104 ALA A C 1
ATOM 837 O O . ALA A 1 104 ? 14.926 -5.859 -15.875 1.00 67.75 104 ALA A O 1
ATOM 838 N N . LEU A 1 105 ? 15.094 -5.882 -18.117 1.00 68.00 105 LEU A N 1
ATOM 839 C CA . LEU A 1 105 ? 14.915 -7.336 -18.246 1.00 68.00 105 LEU A CA 1
ATOM 840 C C . LEU A 1 105 ? 16.044 -8.115 -17.558 1.00 68.00 105 LEU A C 1
ATOM 842 O O . LEU A 1 105 ? 15.798 -9.168 -16.975 1.00 68.00 105 LEU A O 1
ATOM 846 N N . TYR A 1 106 ? 17.273 -7.593 -17.595 1.00 67.38 106 TYR A N 1
ATOM 847 C CA . TYR A 1 106 ? 18.398 -8.168 -16.857 1.00 67.38 106 TYR A CA 1
ATOM 848 C C . TYR A 1 106 ? 18.228 -8.018 -15.341 1.00 67.38 106 TYR A C 1
ATOM 850 O O . TYR A 1 106 ? 18.407 -8.995 -14.622 1.00 67.38 106 TYR A O 1
ATOM 858 N N . VAL A 1 107 ? 17.818 -6.847 -14.842 1.00 69.50 107 VAL A N 1
ATOM 859 C CA . VAL A 1 107 ? 17.562 -6.651 -13.403 1.00 69.50 107 VAL A CA 1
ATOM 860 C C . VAL A 1 107 ? 16.438 -7.577 -12.915 1.00 69.50 107 VAL A C 1
ATOM 862 O O . VAL A 1 107 ? 16.570 -8.199 -11.866 1.00 69.50 107 VAL A O 1
ATOM 865 N N . GLN A 1 108 ? 15.369 -7.737 -13.698 1.00 67.44 108 GLN A N 1
ATOM 866 C CA . GLN A 1 108 ? 14.274 -8.659 -13.384 1.00 67.44 108 GLN A CA 1
ATOM 867 C C . GLN A 1 108 ? 14.700 -10.133 -13.467 1.00 67.44 108 GLN A C 1
ATOM 869 O O . GLN A 1 108 ? 14.257 -10.958 -12.677 1.00 67.44 108 GLN A O 1
ATOM 874 N N . ALA A 1 109 ? 15.601 -10.487 -14.383 1.00 65.31 109 ALA A N 1
ATOM 875 C CA . ALA A 1 109 ? 16.208 -11.814 -14.415 1.00 65.31 109 ALA A CA 1
ATOM 876 C C . ALA A 1 109 ? 17.073 -12.097 -13.175 1.00 65.31 109 ALA A C 1
ATOM 878 O O . ALA A 1 109 ? 17.055 -13.215 -12.659 1.00 65.31 109 ALA A O 1
ATOM 879 N N . LEU A 1 110 ? 17.797 -11.086 -12.683 1.00 63.62 110 LEU A N 1
ATOM 880 C CA . LEU A 1 110 ? 18.617 -11.180 -11.476 1.00 63.62 110 LEU A CA 1
ATOM 881 C C . LEU A 1 110 ? 17.790 -11.319 -10.193 1.00 63.62 110 LEU A C 1
ATOM 883 O O . LEU A 1 110 ? 18.308 -11.828 -9.209 1.00 63.62 110 LEU A O 1
ATOM 887 N N . GLU A 1 111 ? 16.513 -10.932 -10.182 1.00 63.22 111 GLU A N 1
ATOM 888 C CA . GLU A 1 111 ? 15.597 -11.250 -9.075 1.00 63.22 111 GLU A CA 1
ATOM 889 C C . GLU A 1 111 ? 15.560 -12.761 -8.798 1.00 63.22 111 GLU A C 1
ATOM 891 O O . GLU A 1 111 ? 15.532 -13.186 -7.645 1.00 63.22 111 GLU A O 1
ATOM 896 N N . SER A 1 112 ? 15.609 -13.571 -9.860 1.00 57.97 112 SER A N 1
ATOM 897 C CA . SER A 1 112 ? 15.512 -15.033 -9.787 1.00 57.97 112 SER A CA 1
ATOM 898 C C . SER A 1 112 ? 16.827 -15.736 -9.434 1.00 57.97 112 SER A C 1
ATOM 900 O O . SER A 1 112 ? 16.817 -16.931 -9.154 1.00 57.97 112 SER A O 1
ATOM 902 N N . SER A 1 113 ? 17.962 -15.035 -9.489 1.00 54.69 113 SER A N 1
ATOM 903 C CA . SER A 1 113 ? 19.284 -15.578 -9.164 1.00 54.69 113 SER A CA 1
ATOM 904 C C . SER A 1 113 ? 19.837 -14.832 -7.956 1.00 54.69 113 SER A C 1
ATOM 906 O O . SER A 1 113 ? 20.027 -13.626 -8.022 1.00 54.69 113 SER A O 1
ATOM 908 N N . GLU A 1 114 ? 20.116 -15.516 -6.849 1.00 54.75 114 GLU A N 1
ATOM 909 C CA . GLU A 1 114 ? 20.383 -14.912 -5.530 1.00 54.75 114 GLU A CA 1
ATOM 910 C C . GLU A 1 114 ? 21.492 -13.829 -5.458 1.00 54.75 114 GLU A C 1
ATOM 912 O O . GLU A 1 114 ? 21.571 -13.111 -4.461 1.00 54.75 114 GLU A O 1
ATOM 917 N N . GLY A 1 115 ? 22.302 -13.615 -6.500 1.00 53.34 115 GLY A N 1
ATOM 918 C CA . GLY A 1 115 ? 23.359 -12.602 -6.547 1.00 53.34 115 GLY A CA 1
ATOM 919 C C . GLY A 1 115 ? 22.994 -11.336 -7.328 1.00 53.34 115 GLY A C 1
ATOM 920 O O . GLY A 1 115 ? 23.045 -11.318 -8.553 1.00 53.34 115 GLY A O 1
ATOM 921 N N . LEU A 1 116 ? 22.744 -10.232 -6.618 1.00 52.62 116 LEU A N 1
ATOM 922 C CA . LEU A 1 116 ? 22.682 -8.882 -7.194 1.00 52.62 116 LEU A CA 1
ATOM 923 C C . LEU A 1 116 ? 23.984 -8.151 -6.823 1.00 52.62 116 LEU A C 1
ATOM 925 O O . LEU A 1 116 ? 24.031 -7.406 -5.843 1.00 52.62 116 LEU A O 1
ATOM 929 N N . GLN A 1 117 ? 25.068 -8.457 -7.547 1.00 51.00 117 GLN A N 1
ATOM 930 C CA . GLN A 1 117 ? 26.433 -8.014 -7.210 1.00 51.00 117 GLN A CA 1
ATOM 931 C C . GLN A 1 117 ? 26.996 -6.879 -8.082 1.00 51.00 117 GLN A C 1
ATOM 933 O O . GLN A 1 117 ? 28.131 -6.471 -7.864 1.00 51.00 117 GLN A O 1
ATOM 938 N N . GLU A 1 118 ? 26.250 -6.319 -9.035 1.00 52.97 118 GLU A N 1
ATOM 939 C CA . GLU A 1 118 ? 26.827 -5.343 -9.971 1.00 52.97 118 GLU A CA 1
ATOM 940 C C . GLU A 1 118 ? 26.185 -3.954 -9.935 1.00 52.97 118 GLU A C 1
ATOM 942 O O . GLU A 1 118 ? 24.967 -3.808 -9.841 1.00 52.97 118 GLU A O 1
ATOM 947 N N . ASN A 1 119 ? 27.038 -2.939 -10.116 1.00 54.81 119 ASN A N 1
ATOM 948 C CA . ASN A 1 119 ? 26.675 -1.553 -10.402 1.00 54.81 119 ASN A CA 1
ATOM 949 C C . ASN A 1 119 ? 26.017 -1.457 -11.788 1.00 54.81 119 ASN A C 1
ATOM 951 O O . ASN A 1 119 ? 26.675 -1.191 -12.799 1.00 54.81 119 ASN A O 1
ATOM 955 N N . ILE A 1 120 ? 24.707 -1.695 -11.851 1.00 63.12 120 ILE A N 1
ATOM 956 C CA . ILE A 1 120 ? 23.911 -1.497 -13.064 1.00 63.12 120 ILE A CA 1
ATOM 957 C C . ILE A 1 120 ? 23.557 -0.009 -13.148 1.00 63.12 120 ILE A C 1
ATOM 959 O O . ILE A 1 120 ? 22.548 0.428 -12.607 1.00 63.12 120 ILE A O 1
ATOM 963 N N . SER A 1 121 ? 24.418 0.768 -13.810 1.00 62.81 121 SER A N 1
ATOM 964 C CA . SER A 1 121 ? 24.165 2.185 -14.088 1.00 62.81 121 SER A CA 1
ATOM 965 C C . SER A 1 121 ? 23.420 2.356 -15.420 1.00 62.81 121 SER A C 1
ATOM 967 O O . SER A 1 121 ? 23.811 1.793 -16.456 1.00 62.81 121 SER A O 1
ATOM 969 N N . SER A 1 122 ? 22.328 3.119 -15.400 1.00 66.00 122 SER A N 1
ATOM 970 C CA . SER A 1 122 ? 21.533 3.492 -16.579 1.00 66.00 122 SER A CA 1
ATOM 971 C C . SER A 1 122 ? 21.463 5.011 -16.738 1.00 66.00 122 SER A C 1
ATOM 973 O O . SER A 1 122 ? 21.630 5.729 -15.759 1.00 66.00 122 SER A O 1
ATOM 975 N N . GLU A 1 123 ? 21.270 5.536 -17.947 1.00 69.81 123 GLU A N 1
ATOM 976 C CA . GLU A 1 123 ? 21.126 6.993 -18.134 1.00 69.81 123 GLU A CA 1
ATOM 977 C C . GLU A 1 123 ? 19.730 7.460 -17.702 1.00 69.81 123 GLU A C 1
ATOM 979 O O . GLU A 1 123 ? 19.583 8.537 -17.135 1.00 69.81 123 GLU A O 1
ATOM 984 N N . SER A 1 124 ? 18.724 6.603 -17.886 1.00 73.69 124 SER A N 1
ATOM 985 C CA . SER A 1 124 ? 17.320 6.848 -17.523 1.00 73.69 124 SER A CA 1
ATOM 986 C C . SER A 1 124 ? 16.981 6.660 -16.036 1.00 73.69 124 SER A C 1
ATOM 988 O O . SER A 1 124 ? 15.891 7.027 -15.608 1.00 73.69 124 SER A O 1
ATOM 990 N N . GLY A 1 125 ? 17.855 6.037 -15.238 1.00 81.06 125 GLY A N 1
ATOM 991 C CA . GLY A 1 125 ? 17.561 5.673 -13.843 1.00 81.06 125 GLY A CA 1
ATOM 992 C C . GLY A 1 125 ? 16.613 4.474 -13.674 1.00 81.06 125 GLY A C 1
ATOM 993 O O . GLY A 1 125 ? 16.318 4.071 -12.548 1.00 81.06 125 GLY A O 1
ATOM 994 N N . LEU A 1 126 ? 16.135 3.873 -14.771 1.00 81.56 126 LEU A N 1
ATOM 995 C CA . LEU A 1 126 ? 15.206 2.737 -14.762 1.00 81.56 126 LEU A CA 1
ATOM 996 C C . LEU A 1 126 ? 15.797 1.516 -14.044 1.00 81.56 126 LEU A C 1
ATOM 998 O O . LEU A 1 126 ? 15.121 0.858 -13.252 1.00 81.56 126 LEU A O 1
ATOM 1002 N N . SER A 1 127 ? 17.064 1.207 -14.329 1.00 79.62 127 SER A N 1
ATOM 1003 C CA . SER A 1 127 ? 17.728 0.036 -13.749 1.00 79.62 127 SER A CA 1
ATOM 1004 C C . SER A 1 127 ? 17.923 0.203 -12.246 1.00 79.62 127 SER A C 1
ATOM 1006 O O . SER A 1 127 ? 17.645 -0.718 -11.485 1.00 79.62 127 SER A O 1
ATOM 1008 N N . GLU A 1 128 ? 18.326 1.393 -11.810 1.00 85.69 128 GLU A N 1
ATOM 1009 C CA . GLU A 1 128 ? 18.510 1.738 -10.407 1.00 85.69 128 GLU A CA 1
ATOM 1010 C C . GLU A 1 128 ? 17.186 1.683 -9.643 1.00 85.69 128 GLU A C 1
ATOM 1012 O O . GLU A 1 128 ? 17.133 1.092 -8.568 1.00 85.69 128 GLU A O 1
ATOM 1017 N N . ALA A 1 129 ? 16.089 2.182 -10.221 1.00 89.50 129 ALA A N 1
ATOM 1018 C CA . ALA A 1 129 ? 14.768 2.078 -9.603 1.00 89.50 129 ALA A CA 1
ATOM 1019 C C . ALA A 1 129 ? 14.350 0.615 -9.368 1.00 89.50 129 ALA A C 1
ATOM 1021 O O . ALA A 1 129 ? 13.797 0.281 -8.318 1.00 89.50 129 ALA A O 1
ATOM 1022 N N . LEU A 1 130 ? 14.638 -0.276 -10.323 1.00 86.44 130 LEU A N 1
ATOM 1023 C CA . LEU A 1 130 ? 14.365 -1.706 -10.177 1.00 86.44 130 LEU A CA 1
ATOM 1024 C C . LEU A 1 130 ? 15.272 -2.354 -9.128 1.00 86.44 130 LEU A C 1
ATOM 1026 O O . LEU A 1 130 ? 14.773 -3.090 -8.281 1.00 86.44 130 LEU A O 1
ATOM 1030 N N . VAL A 1 131 ? 16.573 -2.046 -9.124 1.00 84.94 131 VAL A N 1
ATOM 1031 C CA . VAL A 1 131 ? 17.495 -2.519 -8.077 1.00 84.94 131 VAL A CA 1
ATOM 1032 C C . VAL A 1 131 ? 17.012 -2.078 -6.695 1.00 84.94 131 VAL A C 1
ATOM 1034 O O . VAL A 1 131 ? 16.979 -2.898 -5.778 1.00 84.94 131 VAL A O 1
ATOM 1037 N N . GLY A 1 132 ? 16.572 -0.824 -6.557 1.00 90.19 132 GLY A N 1
ATOM 1038 C CA . GLY A 1 132 ? 16.007 -0.294 -5.320 1.00 90.19 132 GLY A CA 1
ATOM 1039 C C . GLY A 1 132 ? 14.767 -1.069 -4.867 1.00 90.19 132 GLY A C 1
ATOM 1040 O O . GLY A 1 132 ? 14.705 -1.532 -3.727 1.00 90.19 132 GLY A O 1
ATOM 1041 N N . LYS A 1 133 ? 13.811 -1.294 -5.778 1.00 90.75 133 LYS A N 1
ATOM 1042 C CA . LYS A 1 133 ? 12.611 -2.106 -5.515 1.00 90.75 133 LYS A CA 1
ATOM 1043 C C . LYS A 1 133 ? 12.970 -3.516 -5.031 1.00 90.75 133 LYS A C 1
ATOM 1045 O O . LYS A 1 133 ? 12.360 -4.023 -4.092 1.00 90.75 133 LYS A O 1
ATOM 1050 N N . TYR A 1 134 ? 13.958 -4.158 -5.649 1.00 86.06 134 TYR A N 1
ATOM 1051 C CA . TYR A 1 134 ? 14.371 -5.511 -5.271 1.00 86.06 134 TYR A CA 1
ATOM 1052 C C . TYR A 1 134 ? 15.133 -5.567 -3.951 1.00 86.06 134 TYR A C 1
ATOM 1054 O O . TYR A 1 134 ? 14.931 -6.499 -3.172 1.00 86.06 134 TYR A O 1
ATOM 1062 N N . ALA A 1 135 ? 15.966 -4.568 -3.668 1.00 88.19 135 ALA A N 1
ATOM 1063 C CA . ALA A 1 135 ? 16.597 -4.426 -2.362 1.00 88.19 135 ALA A CA 1
ATOM 1064 C C . ALA A 1 135 ? 15.538 -4.325 -1.250 1.00 88.19 135 ALA A C 1
ATOM 1066 O O . ALA A 1 135 ? 15.652 -5.015 -0.238 1.00 88.19 135 ALA A O 1
ATOM 1067 N N . LEU A 1 136 ? 14.452 -3.578 -1.487 1.00 90.31 136 LEU A N 1
ATOM 1068 C CA . LEU A 1 136 ? 13.337 -3.474 -0.545 1.00 90.31 136 LEU A CA 1
ATOM 1069 C C . LEU A 1 136 ? 12.657 -4.828 -0.292 1.00 90.31 136 LEU A C 1
ATOM 1071 O O . LEU A 1 136 ? 12.411 -5.181 0.858 1.00 90.31 136 LEU A O 1
ATOM 1075 N N . ILE A 1 137 ? 12.408 -5.616 -1.345 1.00 87.19 137 ILE A N 1
ATOM 1076 C CA . ILE A 1 137 ? 11.842 -6.974 -1.221 1.00 87.19 137 ILE A CA 1
ATOM 1077 C C . ILE A 1 137 ? 12.757 -7.873 -0.374 1.00 87.19 137 ILE A C 1
ATOM 1079 O O . ILE A 1 137 ? 12.274 -8.652 0.448 1.00 87.19 137 ILE A O 1
ATOM 1083 N N . LYS A 1 138 ? 14.080 -7.715 -0.507 1.00 86.56 138 LYS A N 1
ATOM 1084 C CA . LYS A 1 138 ? 15.093 -8.388 0.324 1.00 86.56 138 LYS A CA 1
ATOM 1085 C C . LYS A 1 138 ? 15.277 -7.758 1.717 1.00 86.56 138 LYS A C 1
ATOM 1087 O O . LYS A 1 138 ? 16.164 -8.188 2.447 1.00 86.56 138 LYS A O 1
ATOM 1092 N N . ARG A 1 139 ? 14.440 -6.785 2.102 1.00 88.88 139 ARG A N 1
ATOM 1093 C CA . ARG A 1 139 ? 14.491 -6.023 3.369 1.00 88.88 139 ARG A CA 1
ATOM 1094 C C . ARG A 1 139 ? 15.756 -5.182 3.573 1.00 88.88 139 ARG A C 1
ATOM 1096 O O . ARG A 1 139 ? 16.019 -4.745 4.688 1.00 88.88 139 ARG A O 1
ATOM 1103 N N . ASP A 1 140 ? 16.504 -4.902 2.513 1.00 90.56 140 ASP A N 1
ATOM 1104 C CA . ASP A 1 140 ? 17.641 -3.982 2.546 1.00 90.56 140 ASP A CA 1
ATOM 1105 C C . ASP A 1 140 ? 17.146 -2.553 2.262 1.00 90.56 140 ASP A C 1
ATOM 1107 O O . ASP A 1 140 ? 17.197 -2.057 1.131 1.00 90.56 140 ASP A O 1
ATOM 1111 N N . THR A 1 141 ? 16.580 -1.904 3.289 1.00 92.94 141 THR A N 1
ATOM 1112 C CA . THR A 1 141 ? 15.981 -0.561 3.164 1.00 92.94 141 THR A CA 1
ATOM 1113 C C . THR A 1 141 ? 17.017 0.505 2.820 1.00 92.94 141 THR A C 1
ATOM 1115 O O . THR A 1 141 ? 16.705 1.458 2.103 1.00 92.94 141 THR A O 1
ATOM 1118 N N . GLN A 1 142 ? 18.260 0.344 3.279 1.00 93.44 142 GLN A N 1
ATOM 1119 C CA . GLN A 1 142 ? 19.344 1.277 2.995 1.00 93.44 142 GLN A CA 1
ATOM 1120 C C . GLN A 1 142 ? 19.685 1.270 1.505 1.00 93.44 142 GLN A C 1
ATOM 1122 O O . GLN A 1 142 ? 19.628 2.321 0.860 1.00 93.44 142 GLN A O 1
ATOM 1127 N N . LYS A 1 143 ? 19.948 0.088 0.936 1.00 91.56 143 LYS A N 1
ATOM 1128 C CA . LYS A 1 143 ? 20.232 -0.054 -0.496 1.00 91.56 143 LYS A CA 1
ATOM 1129 C C . LYS A 1 143 ? 19.023 0.321 -1.352 1.00 91.56 143 LYS A C 1
ATOM 1131 O O . LYS A 1 143 ? 19.185 0.938 -2.405 1.00 91.56 143 LYS A O 1
ATOM 1136 N N . ALA A 1 144 ? 17.806 0.013 -0.892 1.00 93.81 144 ALA A N 1
ATOM 1137 C CA . ALA A 1 144 ? 16.579 0.423 -1.570 1.00 93.81 144 ALA A CA 1
ATOM 1138 C C . ALA A 1 144 ? 16.496 1.945 -1.745 1.00 93.81 144 ALA A C 1
ATOM 1140 O O . ALA A 1 144 ? 16.205 2.426 -2.845 1.00 93.81 144 ALA A O 1
ATOM 1141 N N . LYS A 1 145 ? 16.794 2.700 -0.680 1.00 96.50 145 LYS A N 1
ATOM 1142 C CA . LYS A 1 145 ? 16.810 4.166 -0.711 1.00 96.50 145 LYS A CA 1
ATOM 1143 C C . LYS A 1 145 ? 17.927 4.714 -1.589 1.00 96.50 145 LYS A C 1
ATOM 1145 O O . LYS A 1 145 ? 17.648 5.565 -2.426 1.00 96.50 145 LYS A O 1
ATOM 1150 N N . GLU A 1 146 ? 19.154 4.215 -1.439 1.00 94.69 146 GLU A N 1
ATOM 1151 C CA . GLU A 1 146 ? 20.319 4.676 -2.209 1.00 94.69 146 GLU A CA 1
ATOM 1152 C C . GLU A 1 146 ? 20.057 4.617 -3.721 1.00 94.69 146 GLU A C 1
ATOM 1154 O O . GLU A 1 146 ? 20.119 5.634 -4.413 1.00 94.69 146 GLU A O 1
ATOM 1159 N N . TYR A 1 147 ? 19.666 3.445 -4.224 1.00 92.38 147 TYR A N 1
ATOM 1160 C CA . TYR A 1 147 ? 19.407 3.257 -5.650 1.00 92.38 147 TYR A CA 1
ATOM 1161 C C . TYR A 1 147 ? 18.171 4.023 -6.134 1.00 92.38 147 TYR A C 1
ATOM 1163 O O . TYR A 1 147 ? 18.173 4.553 -7.245 1.00 92.38 147 TYR A O 1
ATOM 1171 N N . SER A 1 148 ? 17.133 4.147 -5.305 1.00 95.69 148 SER A N 1
ATOM 1172 C CA . SER A 1 148 ? 15.949 4.933 -5.670 1.00 95.69 148 SER A CA 1
ATOM 1173 C C . SER A 1 148 ? 16.251 6.434 -5.743 1.00 95.69 148 SER A C 1
ATOM 1175 O O . SER A 1 148 ? 15.744 7.111 -6.632 1.00 95.69 148 SER A O 1
ATOM 1177 N N . LEU A 1 149 ? 17.113 6.965 -4.870 1.00 96.69 149 LEU A N 1
ATOM 1178 C CA . LEU A 1 149 ? 17.559 8.360 -4.945 1.00 96.69 149 LEU A CA 1
ATOM 1179 C C . LEU A 1 149 ? 18.402 8.611 -6.200 1.00 96.69 149 LEU A C 1
ATOM 1181 O O . LEU A 1 149 ? 18.173 9.606 -6.885 1.00 96.69 149 LEU A O 1
ATOM 1185 N N . ILE A 1 150 ? 19.314 7.696 -6.550 1.00 93.62 150 ILE A N 1
ATOM 1186 C CA . ILE A 1 150 ? 20.077 7.770 -7.810 1.00 93.62 150 ILE A CA 1
ATOM 1187 C C . ILE A 1 150 ? 19.126 7.751 -9.015 1.00 93.62 150 ILE A C 1
ATOM 1189 O O . ILE A 1 150 ? 19.302 8.528 -9.954 1.00 93.62 150 ILE A O 1
ATOM 1193 N N . ALA A 1 151 ? 18.094 6.903 -8.988 1.00 93.12 151 ALA A N 1
ATOM 1194 C CA . ALA A 1 151 ? 17.084 6.867 -10.039 1.00 93.12 151 ALA A CA 1
ATOM 1195 C C . ALA A 1 151 ? 16.343 8.207 -10.173 1.00 93.12 151 ALA A C 1
ATOM 1197 O O . ALA A 1 151 ? 16.175 8.688 -11.289 1.00 93.12 151 ALA A O 1
ATOM 1198 N N . LEU A 1 152 ? 15.964 8.844 -9.058 1.00 95.62 152 LEU A N 1
ATOM 1199 C CA . LEU A 1 152 ? 15.280 10.144 -9.072 1.00 95.62 152 LEU A CA 1
ATOM 1200 C C . LEU A 1 152 ? 16.170 11.321 -9.474 1.00 95.62 152 LEU A C 1
ATOM 1202 O O . LEU A 1 152 ? 15.658 12.305 -10.003 1.00 95.62 152 LEU A O 1
ATOM 1206 N N . GLN A 1 153 ? 17.487 11.237 -9.259 1.00 95.69 153 GLN A N 1
ATOM 1207 C CA . GLN A 1 153 ? 18.429 12.227 -9.794 1.00 95.69 153 GLN A CA 1
ATOM 1208 C C . GLN A 1 153 ? 18.447 12.224 -11.329 1.00 95.69 153 GLN A C 1
ATOM 1210 O O . GLN A 1 153 ? 18.683 13.264 -11.939 1.00 95.69 153 GLN A O 1
ATOM 1215 N N . LYS A 1 154 ? 18.195 11.063 -11.945 1.00 92.31 154 LYS A N 1
ATOM 1216 C CA . LYS A 1 154 ? 18.178 10.876 -13.403 1.00 92.31 154 LYS A CA 1
ATOM 1217 C C . LYS A 1 154 ? 16.793 11.124 -13.997 1.00 92.31 154 LYS A C 1
ATOM 1219 O O . LYS A 1 154 ? 16.670 11.826 -14.995 1.00 92.31 154 LYS A O 1
ATOM 1224 N N . ASP A 1 155 ? 15.758 10.598 -13.351 1.00 92.25 155 ASP A N 1
ATOM 1225 C CA . ASP A 1 155 ? 14.357 10.823 -13.695 1.00 92.25 155 ASP A CA 1
ATOM 1226 C C . ASP A 1 155 ? 13.530 11.136 -12.434 1.00 92.25 155 ASP A C 1
ATOM 1228 O O . ASP A 1 155 ? 13.068 10.221 -11.743 1.00 92.25 155 ASP A O 1
ATOM 1232 N N . PRO A 1 156 ? 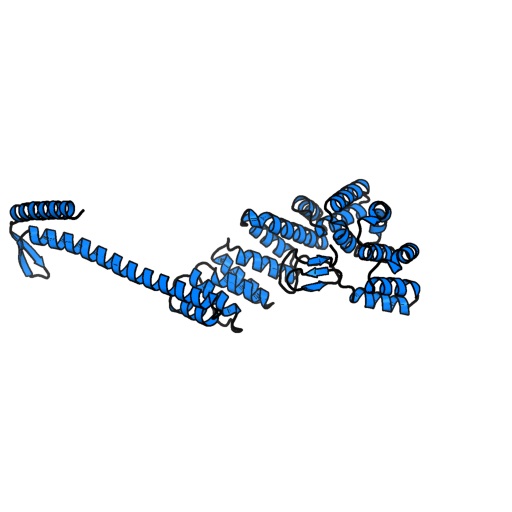13.260 12.424 -12.148 1.00 93.94 156 PRO A N 1
ATOM 1233 C CA . PRO A 1 156 ? 12.453 12.835 -10.998 1.00 93.94 156 PRO A CA 1
ATOM 1234 C C . PRO A 1 156 ? 11.010 12.314 -11.015 1.00 93.94 156 PRO A C 1
ATOM 1236 O O . PRO A 1 156 ? 10.323 12.377 -9.994 1.00 93.94 156 PRO A O 1
ATOM 1239 N N . LYS A 1 157 ? 10.516 11.836 -12.166 1.00 94.38 157 LYS A N 1
ATOM 1240 C CA . LYS A 1 157 ? 9.160 11.295 -12.325 1.00 94.38 157 LYS A CA 1
ATOM 1241 C C . LYS A 1 157 ? 9.121 9.768 -12.268 1.00 94.38 157 LYS A C 1
ATOM 1243 O O . LYS A 1 157 ? 8.059 9.186 -12.499 1.00 94.38 157 LYS A O 1
ATOM 1248 N N . ASN A 1 158 ? 10.229 9.115 -11.919 1.00 93.38 158 ASN A N 1
ATOM 1249 C CA . ASN A 1 158 ? 10.295 7.665 -11.840 1.00 93.38 158 ASN A CA 1
ATOM 1250 C C . ASN A 1 158 ? 9.382 7.128 -10.719 1.00 93.38 158 ASN A C 1
ATOM 1252 O O . ASN A 1 158 ? 9.727 7.109 -9.534 1.00 93.38 158 ASN A O 1
ATOM 1256 N N . LEU A 1 159 ? 8.191 6.665 -11.109 1.00 94.25 159 LEU A N 1
ATOM 1257 C CA . LEU A 1 159 ? 7.165 6.164 -10.192 1.00 94.25 159 LEU A CA 1
ATOM 1258 C C . LEU A 1 159 ? 7.635 4.965 -9.365 1.00 94.25 159 LEU A C 1
ATOM 1260 O O . LEU A 1 159 ? 7.229 4.828 -8.211 1.00 94.25 159 LEU A O 1
ATOM 1264 N N . THR A 1 160 ? 8.473 4.091 -9.927 1.00 93.81 160 THR A N 1
ATOM 1265 C CA . THR A 1 160 ? 9.006 2.929 -9.206 1.00 93.81 160 THR A CA 1
ATOM 1266 C C . THR A 1 160 ? 9.920 3.370 -8.070 1.00 93.81 160 THR A C 1
ATOM 1268 O O . THR A 1 160 ? 9.773 2.872 -6.953 1.00 93.81 160 THR A O 1
ATOM 1271 N N . ALA A 1 161 ? 10.804 4.337 -8.318 1.00 96.19 161 ALA A N 1
ATOM 1272 C CA . ALA A 1 161 ? 11.677 4.895 -7.292 1.00 96.19 161 ALA A CA 1
ATOM 1273 C C . ALA A 1 161 ? 10.882 5.642 -6.205 1.00 96.19 161 ALA A C 1
ATOM 1275 O O . ALA A 1 161 ? 11.102 5.403 -5.020 1.00 96.19 161 ALA A O 1
ATOM 1276 N N . LEU A 1 162 ? 9.893 6.464 -6.584 1.00 98.12 162 LEU A N 1
ATOM 1277 C CA . LEU A 1 162 ? 9.025 7.163 -5.622 1.00 98.12 162 LEU A CA 1
ATOM 1278 C C . LEU A 1 162 ? 8.243 6.191 -4.722 1.00 98.12 162 LEU A C 1
ATOM 1280 O O . LEU A 1 162 ? 8.218 6.366 -3.504 1.00 98.12 162 LEU A O 1
ATOM 1284 N N . LYS A 1 163 ? 7.630 5.147 -5.303 1.00 97.62 163 LYS A N 1
ATOM 1285 C CA . LYS A 1 163 ? 6.914 4.103 -4.544 1.00 97.62 163 LYS A CA 1
ATOM 1286 C C . LYS A 1 163 ? 7.871 3.350 -3.608 1.00 97.62 163 LYS A C 1
ATOM 1288 O O . LYS A 1 163 ? 7.531 3.127 -2.451 1.00 97.62 163 LYS A O 1
ATOM 1293 N N . THR A 1 164 ? 9.078 3.030 -4.076 1.00 97.06 164 THR A N 1
ATOM 1294 C CA . THR A 1 164 ? 10.100 2.341 -3.269 1.00 97.06 164 THR A CA 1
ATOM 1295 C C . THR A 1 164 ? 10.560 3.193 -2.086 1.00 97.06 164 THR A C 1
ATOM 1297 O O . THR A 1 164 ? 10.650 2.680 -0.974 1.00 97.06 164 THR A O 1
ATOM 1300 N N . LEU A 1 165 ? 10.799 4.495 -2.284 1.00 98.00 165 LEU A N 1
ATOM 1301 C CA . LEU A 1 165 ? 11.170 5.408 -1.197 1.00 98.00 165 LEU A CA 1
ATOM 1302 C C . LEU A 1 165 ? 10.049 5.562 -0.173 1.00 98.00 165 LEU A C 1
ATOM 1304 O O . LEU A 1 165 ? 10.315 5.470 1.023 1.00 98.00 165 LEU A O 1
ATOM 1308 N N . ARG A 1 166 ? 8.798 5.728 -0.624 1.00 97.88 166 ARG A N 1
ATOM 1309 C CA . ARG A 1 166 ? 7.626 5.731 0.264 1.00 97.88 166 ARG A CA 1
ATOM 1310 C C . ARG A 1 166 ? 7.612 4.493 1.158 1.00 97.88 166 ARG A C 1
ATOM 1312 O O . ARG A 1 166 ? 7.481 4.620 2.372 1.00 97.88 166 ARG A O 1
ATOM 1319 N N . ASP A 1 167 ? 7.742 3.313 0.559 1.00 97.56 167 ASP A N 1
ATOM 1320 C CA . ASP A 1 167 ? 7.648 2.044 1.282 1.00 97.56 167 ASP A CA 1
ATOM 1321 C C . ASP A 1 167 ? 8.833 1.853 2.237 1.00 97.56 167 ASP A C 1
ATOM 1323 O O . ASP A 1 167 ? 8.637 1.452 3.382 1.00 97.56 167 ASP A O 1
ATOM 1327 N N . ALA A 1 168 ? 10.048 2.213 1.813 1.00 96.81 168 ALA A N 1
ATOM 1328 C CA . ALA A 1 168 ? 11.237 2.169 2.661 1.00 96.81 168 ALA A CA 1
ATOM 1329 C C . ALA A 1 168 ? 11.109 3.095 3.883 1.00 96.81 168 ALA A C 1
ATOM 1331 O O . ALA A 1 168 ? 11.350 2.657 5.006 1.00 96.81 168 ALA A O 1
ATOM 1332 N N . HIS A 1 169 ? 10.675 4.345 3.689 1.00 97.25 169 HIS A N 1
ATOM 1333 C CA . HIS A 1 169 ? 10.461 5.287 4.791 1.00 97.25 169 HIS A CA 1
ATOM 1334 C C . HIS A 1 169 ? 9.336 4.837 5.729 1.00 97.25 169 HIS A C 1
ATOM 1336 O O . HIS A 1 169 ? 9.473 4.947 6.945 1.00 97.25 169 HIS A O 1
ATOM 1342 N N . TYR A 1 170 ? 8.252 4.266 5.194 1.00 96.88 170 TYR A N 1
ATOM 1343 C CA . TYR A 1 170 ? 7.190 3.693 6.021 1.00 96.88 170 TYR A CA 1
ATOM 1344 C C . TYR A 1 170 ? 7.712 2.569 6.927 1.00 96.88 170 TYR A C 1
ATOM 1346 O O . TYR A 1 170 ? 7.396 2.559 8.116 1.00 96.88 170 TYR A O 1
ATOM 1354 N N . LEU A 1 171 ? 8.530 1.652 6.392 1.00 94.50 171 LEU A N 1
ATOM 1355 C CA . LEU A 1 171 ? 9.118 0.552 7.170 1.00 94.50 171 LEU A CA 1
ATOM 1356 C C . LEU A 1 171 ? 10.039 1.042 8.295 1.00 94.50 171 LEU A C 1
ATOM 1358 O O . LEU A 1 171 ? 10.169 0.364 9.309 1.00 94.50 171 LEU A O 1
ATOM 1362 N N . GLU A 1 172 ? 10.652 2.212 8.129 1.00 94.44 172 GLU A N 1
ATOM 1363 C CA . GLU A 1 172 ? 11.501 2.858 9.135 1.00 94.44 172 GLU A CA 1
ATOM 1364 C C . GLU A 1 172 ? 10.708 3.718 10.139 1.00 94.44 172 GLU A C 1
ATOM 1366 O O . GLU A 1 172 ? 11.301 4.336 11.019 1.00 94.44 172 GLU A O 1
ATOM 1371 N N . GLY A 1 173 ? 9.374 3.780 10.026 1.00 94.31 173 GLY A N 1
ATOM 1372 C CA . GLY A 1 173 ? 8.519 4.621 10.874 1.00 94.31 173 GLY A CA 1
ATOM 1373 C C . GLY A 1 173 ? 8.533 6.112 10.508 1.00 94.31 173 GLY A C 1
ATOM 1374 O O . GLY A 1 173 ? 7.920 6.929 11.195 1.00 94.31 173 GLY A O 1
ATOM 1375 N N . LEU A 1 174 ? 9.189 6.480 9.405 1.00 96.44 174 LEU A N 1
ATOM 1376 C CA . LEU A 1 174 ? 9.310 7.846 8.891 1.00 96.44 174 LEU A CA 1
ATOM 1377 C C . LEU A 1 174 ? 8.070 8.214 8.057 1.00 96.44 174 LEU A C 1
ATOM 1379 O O . LEU A 1 174 ? 8.100 8.308 6.827 1.00 96.44 174 LEU A O 1
ATOM 1383 N N . HIS A 1 175 ? 6.923 8.337 8.732 1.00 96.31 175 HIS A N 1
ATOM 1384 C CA . HIS A 1 175 ? 5.621 8.485 8.073 1.00 96.31 175 HIS A CA 1
ATOM 1385 C C . HIS A 1 175 ? 5.458 9.808 7.312 1.00 96.31 175 HIS A C 1
ATOM 1387 O O . HIS A 1 175 ? 4.776 9.828 6.288 1.00 96.31 175 HIS A O 1
ATOM 1393 N N . GLN A 1 176 ? 6.091 10.896 7.761 1.00 96.69 176 GLN A N 1
ATOM 1394 C CA . GLN A 1 176 ? 5.989 12.196 7.091 1.00 96.69 176 GLN A CA 1
ATOM 1395 C C . GLN A 1 176 ? 6.737 12.196 5.749 1.00 96.69 176 GLN A C 1
ATOM 1397 O O . GLN A 1 176 ? 6.239 12.705 4.746 1.00 96.69 176 GLN A O 1
ATOM 1402 N N . GLU A 1 177 ? 7.911 11.576 5.699 1.00 97.50 177 GLU A N 1
ATOM 1403 C CA . GLU A 1 177 ? 8.693 11.383 4.483 1.00 97.50 177 GLU A CA 1
ATOM 1404 C C . GLU A 1 177 ? 7.960 10.452 3.516 1.00 97.50 177 GLU A C 1
ATOM 1406 O O . GLU A 1 177 ? 7.825 10.769 2.332 1.00 97.50 177 GLU A O 1
ATOM 1411 N N . ALA A 1 178 ? 7.413 9.340 4.022 1.00 98.06 178 ALA A N 1
ATOM 1412 C CA . ALA A 1 178 ? 6.592 8.434 3.226 1.00 98.06 178 ALA A CA 1
ATOM 1413 C C . ALA A 1 178 ? 5.375 9.154 2.616 1.00 98.06 178 ALA A C 1
ATOM 1415 O O . ALA A 1 178 ? 5.082 8.979 1.430 1.00 98.06 178 ALA A O 1
ATOM 1416 N N . LEU A 1 179 ? 4.707 10.011 3.395 1.00 98.00 179 LEU A N 1
ATOM 1417 C CA . LEU A 1 179 ? 3.597 10.843 2.936 1.00 98.00 179 LEU A CA 1
ATOM 1418 C C . LEU A 1 179 ? 4.017 11.765 1.780 1.00 98.00 179 LEU A C 1
ATOM 1420 O O . LEU A 1 179 ? 3.351 11.782 0.744 1.00 98.00 179 LEU A O 1
ATOM 1424 N N . ASN A 1 180 ? 5.149 12.464 1.902 1.00 97.75 180 ASN A N 1
ATOM 1425 C CA . ASN A 1 180 ? 5.654 13.368 0.861 1.00 97.75 180 ASN A CA 1
ATOM 1426 C C . ASN A 1 180 ? 5.923 12.633 -0.470 1.00 97.75 180 ASN A C 1
ATOM 1428 O O . ASN A 1 180 ? 5.559 13.115 -1.552 1.00 97.75 180 ASN A O 1
ATOM 1432 N N . TYR A 1 181 ? 6.515 11.435 -0.410 1.00 98.31 181 TYR A N 1
ATOM 1433 C CA . TYR A 1 181 ? 6.696 10.603 -1.602 1.00 98.31 181 TYR A CA 1
ATOM 1434 C C . TYR A 1 181 ? 5.357 10.115 -2.162 1.00 98.31 181 TYR A C 1
ATOM 1436 O O . TYR A 1 181 ? 5.162 10.156 -3.378 1.00 98.31 181 TYR A O 1
ATOM 1444 N N . GLN A 1 182 ? 4.401 9.726 -1.311 1.00 98.19 182 GLN A N 1
ATOM 1445 C CA . GLN A 1 182 ? 3.075 9.297 -1.761 1.00 98.19 182 GLN A CA 1
ATOM 1446 C C . GLN A 1 182 ? 2.298 10.415 -2.468 1.00 98.19 182 GLN A C 1
ATOM 1448 O O . GLN A 1 182 ? 1.603 10.147 -3.450 1.00 98.19 182 GLN A O 1
ATOM 1453 N N . GLU A 1 183 ? 2.426 11.670 -2.036 1.00 97.94 183 GLU A N 1
ATOM 1454 C CA . GLU A 1 183 ? 1.834 12.800 -2.760 1.00 97.94 183 GLU A CA 1
ATOM 1455 C C . GLU A 1 183 ? 2.398 12.929 -4.179 1.00 97.94 183 GLU A C 1
ATOM 1457 O O . GLU A 1 183 ? 1.655 13.184 -5.132 1.00 97.94 183 GLU A O 1
ATOM 1462 N N . SER A 1 184 ? 3.706 12.716 -4.331 1.00 97.69 184 SER A N 1
ATOM 1463 C CA . SER A 1 184 ? 4.378 12.723 -5.633 1.00 97.69 184 SER A CA 1
ATOM 1464 C C . SER A 1 184 ? 3.921 11.550 -6.503 1.00 97.69 184 SER A C 1
ATOM 1466 O O . SER A 1 184 ? 3.604 11.744 -7.678 1.00 97.69 184 SER A O 1
ATOM 1468 N N . VAL A 1 185 ? 3.781 10.355 -5.915 1.00 97.56 185 VAL A N 1
ATOM 1469 C CA . VAL A 1 185 ? 3.205 9.182 -6.589 1.00 97.56 185 VAL A CA 1
ATOM 1470 C C . VAL A 1 185 ? 1.798 9.492 -7.089 1.00 97.56 185 VAL A C 1
ATOM 1472 O O . VAL A 1 185 ? 1.515 9.265 -8.262 1.00 97.56 185 VAL A O 1
ATOM 1475 N N . LEU A 1 186 ? 0.916 10.047 -6.253 1.00 96.62 186 LEU A N 1
ATOM 1476 C CA . LEU A 1 186 ? -0.473 10.316 -6.635 1.00 96.62 186 LEU A CA 1
ATOM 1477 C C . LEU A 1 186 ? -0.584 11.337 -7.780 1.00 96.62 186 LEU A C 1
ATOM 1479 O O . LEU A 1 186 ? -1.442 11.177 -8.650 1.00 96.62 186 LEU A O 1
ATOM 1483 N N . LYS A 1 187 ? 0.287 12.356 -7.812 1.00 96.38 187 LYS A N 1
ATOM 1484 C CA . LYS A 1 187 ? 0.344 13.353 -8.901 1.00 96.38 187 LYS A CA 1
ATOM 1485 C C . LYS A 1 187 ? 0.702 12.726 -10.249 1.00 96.38 187 LYS A C 1
ATOM 1487 O O . LYS A 1 187 ? 0.164 13.146 -11.269 1.00 96.38 187 LYS A O 1
ATOM 1492 N N . LEU A 1 188 ? 1.597 11.740 -10.240 1.00 95.12 188 LEU A N 1
ATOM 1493 C CA . LEU A 1 188 ? 2.101 11.059 -11.436 1.00 95.12 188 LEU A CA 1
ATOM 1494 C C . LEU A 1 188 ? 1.314 9.787 -11.788 1.00 95.12 188 LEU A C 1
ATOM 1496 O O . LEU A 1 188 ? 1.521 9.219 -12.854 1.00 95.12 188 LEU A O 1
ATOM 1500 N N . SER A 1 189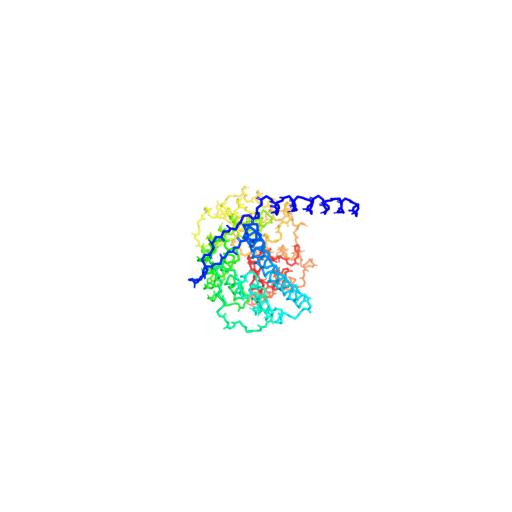 ? 0.429 9.326 -10.901 1.00 92.50 189 SER A N 1
ATOM 1501 C CA . SER A 1 189 ? -0.318 8.083 -11.082 1.00 92.50 189 SER A CA 1
ATOM 1502 C C . SER A 1 189 ? -1.378 8.198 -12.169 1.00 92.50 189 SER A C 1
ATOM 1504 O O . SER A 1 189 ? -2.175 9.143 -12.217 1.00 92.50 189 SER A O 1
ATOM 1506 N N . GLU A 1 190 ? -1.443 7.147 -12.974 1.00 91.62 190 GLU A N 1
ATOM 1507 C CA . GLU A 1 190 ? -2.474 6.945 -13.978 1.00 91.62 190 GLU A CA 1
ATOM 1508 C C . GLU A 1 190 ? -3.868 6.829 -13.356 1.00 91.62 190 GLU A C 1
ATOM 1510 O O . GLU A 1 190 ? -4.031 6.415 -12.204 1.00 91.62 190 GLU A O 1
ATOM 1515 N N . ARG A 1 191 ? -4.905 7.180 -14.130 1.00 91.88 191 ARG A N 1
ATOM 1516 C CA . ARG A 1 191 ? -6.291 7.272 -13.633 1.00 91.88 191 ARG A CA 1
ATOM 1517 C C . ARG A 1 191 ? -6.760 5.993 -12.929 1.00 91.88 191 ARG A C 1
ATOM 1519 O O . ARG A 1 191 ? -7.424 6.103 -11.903 1.00 91.88 191 ARG A O 1
ATOM 1526 N N . TRP A 1 192 ? -6.412 4.816 -13.450 1.00 88.69 192 TRP A N 1
ATOM 1527 C CA . TRP A 1 192 ? -6.824 3.523 -12.889 1.00 88.69 192 TRP A CA 1
ATOM 1528 C C . TRP A 1 192 ? -6.099 3.151 -11.585 1.00 88.69 192 TRP A C 1
ATOM 1530 O O . TRP A 1 192 ? -6.605 2.330 -10.829 1.00 88.69 192 TRP A O 1
ATOM 1540 N N . GLU A 1 193 ? -4.946 3.759 -11.282 1.00 90.69 193 GLU A N 1
ATOM 1541 C CA . GLU A 1 193 ? -4.246 3.551 -10.005 1.00 90.69 193 GLU A CA 1
ATOM 1542 C C . GLU A 1 193 ? -4.622 4.599 -8.947 1.00 90.69 193 GLU A C 1
ATOM 1544 O O . GLU A 1 193 ? -4.209 4.483 -7.789 1.00 90.69 193 GLU A O 1
ATOM 1549 N N . LYS A 1 194 ? -5.371 5.651 -9.310 1.00 93.31 194 LYS A N 1
ATOM 1550 C CA . LYS A 1 194 ? -5.619 6.784 -8.406 1.00 93.31 194 LYS A CA 1
ATOM 1551 C C . LYS A 1 194 ? -6.350 6.384 -7.135 1.00 93.31 194 LYS A C 1
ATOM 1553 O O . LYS A 1 194 ? -5.967 6.873 -6.080 1.00 93.31 194 LYS A O 1
ATOM 1558 N N . ASP A 1 195 ? -7.343 5.505 -7.199 1.00 94.19 195 ASP A N 1
ATOM 1559 C CA . ASP A 1 195 ? -8.115 5.139 -6.004 1.00 94.19 195 ASP A CA 1
ATOM 1560 C C . ASP A 1 195 ? -7.273 4.351 -4.996 1.00 94.19 195 ASP A C 1
ATOM 1562 O O . ASP A 1 195 ? -7.297 4.649 -3.803 1.00 94.19 195 ASP A O 1
ATOM 1566 N N . ILE A 1 196 ? -6.424 3.434 -5.475 1.00 94.44 196 ILE A N 1
ATOM 1567 C CA . ILE A 1 196 ? -5.460 2.721 -4.623 1.00 94.44 196 ILE A CA 1
ATOM 1568 C C . ILE A 1 196 ? -4.486 3.718 -3.985 1.00 94.44 196 ILE A C 1
ATOM 1570 O O . ILE A 1 196 ? -4.240 3.669 -2.781 1.00 94.44 196 ILE A O 1
ATOM 1574 N N . ASN A 1 197 ? -3.956 4.661 -4.765 1.00 96.50 197 ASN A N 1
ATOM 1575 C CA . ASN A 1 197 ? -3.017 5.656 -4.249 1.00 96.50 197 ASN A CA 1
ATOM 1576 C C . ASN A 1 197 ? -3.675 6.679 -3.306 1.00 96.50 197 ASN A C 1
ATOM 1578 O O . ASN A 1 197 ? -3.020 7.135 -2.370 1.00 96.50 197 ASN A O 1
ATOM 1582 N N . LYS A 1 198 ? -4.954 7.019 -3.500 1.00 97.75 198 LYS A N 1
ATOM 1583 C CA . LYS A 1 198 ? -5.738 7.831 -2.556 1.00 97.75 198 LYS A CA 1
ATOM 1584 C C . LYS A 1 198 ? -5.943 7.099 -1.237 1.00 97.75 198 LYS A C 1
ATOM 1586 O O . LYS A 1 198 ? -5.762 7.709 -0.189 1.00 97.75 198 LYS A O 1
ATOM 1591 N N . ARG A 1 199 ? -6.245 5.797 -1.281 1.00 97.12 199 ARG A N 1
ATOM 1592 C CA . ARG A 1 199 ? -6.318 4.969 -0.074 1.00 97.12 199 ARG A CA 1
ATOM 1593 C C . ARG A 1 199 ? -4.992 4.988 0.688 1.00 97.12 199 ARG A C 1
ATOM 1595 O O . ARG A 1 199 ? -4.987 5.342 1.861 1.00 97.12 199 ARG A O 1
ATOM 1602 N N . ILE A 1 200 ? -3.869 4.698 0.028 1.00 97.88 200 ILE A N 1
ATOM 1603 C CA . ILE A 1 200 ? -2.537 4.731 0.669 1.00 97.88 200 ILE A CA 1
ATOM 1604 C C . ILE A 1 200 ? -2.247 6.116 1.261 1.00 97.88 200 ILE A C 1
ATOM 1606 O O . ILE A 1 200 ? -1.784 6.217 2.393 1.00 97.88 200 ILE A O 1
ATOM 1610 N N . LEU A 1 201 ? -2.560 7.184 0.519 1.00 98.25 201 LEU A N 1
ATOM 1611 C CA . LEU A 1 201 ? -2.396 8.558 0.991 1.00 98.25 201 LEU A CA 1
ATOM 1612 C C . LEU A 1 201 ? -3.208 8.821 2.267 1.00 98.25 201 LEU A C 1
ATOM 1614 O O . LEU A 1 201 ? -2.665 9.360 3.225 1.00 98.25 201 LEU A O 1
ATOM 1618 N N . SER A 1 202 ? -4.483 8.423 2.292 1.00 98.19 202 SER A N 1
ATOM 1619 C CA . SER A 1 202 ? -5.348 8.601 3.464 1.00 98.19 202 SER A CA 1
ATOM 1620 C C . SER A 1 202 ? -4.841 7.833 4.687 1.00 98.19 202 SER A C 1
ATOM 1622 O O . SER A 1 202 ? -4.810 8.384 5.781 1.00 98.19 202 SER A O 1
ATOM 1624 N N . GLU A 1 203 ? -4.358 6.601 4.512 1.00 97.75 203 GLU A N 1
ATOM 1625 C CA . GLU A 1 203 ? -3.841 5.796 5.623 1.00 97.75 203 GLU A CA 1
ATOM 1626 C C . GLU A 1 203 ? -2.498 6.344 6.142 1.00 97.75 203 GLU A C 1
ATOM 1628 O O . GLU A 1 203 ? -2.273 6.358 7.349 1.00 97.75 203 GLU A O 1
ATOM 1633 N N . LEU A 1 204 ? -1.636 6.887 5.270 1.00 98.12 204 LEU A N 1
ATOM 1634 C CA . LEU A 1 204 ? -0.423 7.601 5.692 1.00 98.12 204 LEU A CA 1
ATOM 1635 C C . LEU A 1 204 ? -0.739 8.893 6.457 1.00 98.12 204 LEU A C 1
ATOM 1637 O O . LEU A 1 204 ? -0.097 9.152 7.470 1.00 98.12 204 LEU A O 1
ATOM 1641 N N . LEU A 1 205 ? -1.738 9.667 6.018 1.00 98.31 205 LEU A N 1
ATOM 1642 C CA . LEU A 1 205 ? -2.192 10.874 6.724 1.00 98.31 205 LEU A CA 1
ATOM 1643 C C . LEU A 1 205 ? -2.704 10.561 8.138 1.00 98.31 205 LEU A C 1
ATOM 1645 O O . LEU A 1 205 ? -2.471 11.323 9.073 1.00 98.31 205 LEU A O 1
ATOM 1649 N N . ILE A 1 206 ? -3.376 9.422 8.310 1.00 97.75 206 ILE A N 1
ATOM 1650 C CA . ILE A 1 206 ? -3.785 8.939 9.631 1.00 97.75 206 ILE A CA 1
ATOM 1651 C C . ILE A 1 206 ? -2.576 8.606 10.501 1.00 97.75 206 ILE A C 1
ATOM 1653 O O . ILE A 1 206 ? -2.533 9.000 11.663 1.00 97.75 206 ILE A O 1
ATOM 1657 N N . LEU A 1 207 ? -1.577 7.911 9.959 1.00 96.62 207 LEU A N 1
ATOM 1658 C CA . LEU A 1 207 ? -0.372 7.571 10.716 1.00 96.62 207 LEU A CA 1
ATOM 1659 C C . LEU A 1 207 ? 0.414 8.817 11.137 1.00 96.62 207 LEU A C 1
ATOM 1661 O O . LEU A 1 207 ? 0.892 8.896 12.269 1.00 96.62 207 LEU A O 1
ATOM 1665 N N . THR A 1 208 ? 0.513 9.821 10.264 1.00 96.94 208 THR A N 1
ATOM 1666 C CA . THR A 1 208 ? 1.130 11.102 10.623 1.00 96.94 208 THR A CA 1
ATOM 1667 C C . THR A 1 208 ? 0.294 11.858 11.661 1.00 96.94 208 THR A C 1
ATOM 1669 O O . THR A 1 208 ? 0.873 12.440 12.581 1.00 96.94 208 THR A O 1
ATOM 1672 N N . PHE A 1 209 ? -1.043 11.792 11.596 1.00 96.56 209 PHE A N 1
ATOM 1673 C CA . PHE A 1 209 ? -1.931 12.360 12.617 1.00 96.56 209 PHE A CA 1
ATOM 1674 C C . PHE A 1 209 ? -1.738 11.678 13.973 1.00 96.56 209 PHE A C 1
ATOM 1676 O O . PHE A 1 209 ? -1.635 12.355 14.992 1.00 96.56 209 PHE A O 1
ATOM 1683 N N . ILE A 1 210 ? -1.646 10.347 14.012 1.00 93.19 210 ILE A N 1
ATOM 1684 C CA . ILE A 1 210 ? -1.451 9.601 15.261 1.00 93.19 210 ILE A CA 1
ATOM 1685 C C . ILE A 1 210 ? -0.197 10.097 15.994 1.00 93.19 210 ILE A C 1
ATOM 1687 O O . ILE A 1 210 ? -0.259 10.264 17.217 1.00 93.19 210 ILE A O 1
ATOM 1691 N N . ASN A 1 211 ? 0.873 10.399 15.250 1.00 91.88 211 ASN A N 1
ATOM 1692 C CA . ASN A 1 211 ? 2.146 10.884 15.783 1.00 91.88 211 ASN A CA 1
ATOM 1693 C C . ASN A 1 211 ? 2.142 12.382 16.131 1.00 91.88 211 ASN A C 1
ATOM 1695 O O . ASN A 1 211 ? 2.653 12.764 17.179 1.00 91.88 211 ASN A O 1
ATOM 1699 N N . SER A 1 212 ? 1.595 13.234 15.261 1.00 93.31 212 SER A N 1
ATOM 1700 C CA . SER A 1 212 ? 1.682 14.701 15.390 1.00 93.31 212 SER A CA 1
ATOM 1701 C C . SER A 1 212 ? 0.497 15.344 16.112 1.00 93.31 212 SER A C 1
ATOM 1703 O O . SER A 1 212 ? 0.614 16.460 16.611 1.00 93.31 212 SER A O 1
ATOM 1705 N N . LYS A 1 213 ? -0.648 14.654 16.146 1.00 94.38 213 LYS A N 1
ATOM 1706 C CA . LYS A 1 213 ? -1.969 15.170 16.534 1.00 94.38 213 LYS A CA 1
ATOM 1707 C C . LYS A 1 213 ? -2.454 16.368 15.702 1.00 94.38 213 LYS A C 1
ATOM 1709 O O . LYS A 1 213 ? -3.332 17.098 16.153 1.00 94.38 213 LYS A O 1
ATOM 1714 N N . ASP A 1 214 ? -1.940 16.556 14.482 1.00 95.12 214 ASP A N 1
ATOM 1715 C CA . ASP A 1 214 ? -2.423 17.595 13.564 1.00 95.12 214 ASP A CA 1
ATOM 1716 C C . ASP A 1 214 ? -3.790 17.222 12.963 1.00 95.12 214 ASP A C 1
ATOM 1718 O O . ASP A 1 214 ? -3.893 16.408 12.042 1.00 95.12 214 ASP A O 1
ATOM 1722 N N . GLU A 1 215 ? -4.852 17.842 13.479 1.00 95.69 215 GLU A N 1
ATOM 1723 C CA . GLU A 1 215 ? -6.241 17.600 13.066 1.00 95.69 215 GLU A CA 1
ATOM 1724 C C . GLU A 1 215 ? -6.466 17.838 11.560 1.00 95.69 215 GLU A C 1
ATOM 1726 O O . GLU A 1 215 ? -7.296 17.163 10.950 1.00 95.69 215 GLU A O 1
ATOM 1731 N N . LYS A 1 216 ? -5.670 18.705 10.912 1.00 96.12 216 LYS A N 1
ATOM 1732 C CA . LYS A 1 216 ? -5.770 18.932 9.459 1.00 96.12 216 LYS A CA 1
ATOM 1733 C C . LYS A 1 216 ? -5.433 17.679 8.658 1.00 96.12 216 LYS A C 1
ATOM 1735 O O . LYS A 1 216 ? -5.998 17.457 7.588 1.00 96.12 216 LYS A O 1
ATOM 1740 N N . GLN A 1 217 ? -4.503 16.859 9.151 1.00 96.12 217 GLN A N 1
ATOM 1741 C CA . GLN A 1 217 ? -4.135 15.606 8.494 1.00 96.12 217 GLN A CA 1
ATOM 1742 C C . GLN A 1 217 ? -5.271 14.589 8.588 1.00 96.12 217 GLN A C 1
ATOM 1744 O O . GLN A 1 217 ? -5.573 13.921 7.600 1.00 96.12 217 GLN A O 1
ATOM 1749 N N . LEU A 1 218 ? -5.939 14.528 9.741 1.00 97.06 218 LEU A N 1
ATOM 1750 C CA . LEU A 1 218 ? -7.092 13.667 9.970 1.00 97.06 218 LEU A CA 1
ATOM 1751 C C . LEU A 1 218 ? -8.272 14.036 9.054 1.00 97.06 218 LEU A C 1
ATOM 1753 O O . LEU A 1 218 ? -8.817 13.165 8.373 1.00 97.06 218 LEU A O 1
ATOM 1757 N N . GLU A 1 219 ? -8.643 15.318 8.992 1.00 95.94 219 GLU A N 1
ATOM 1758 C CA . GLU A 1 219 ? -9.722 15.796 8.112 1.00 95.94 219 GLU A CA 1
ATOM 1759 C C . GLU A 1 219 ? -9.404 15.508 6.641 1.00 95.94 219 GLU A C 1
ATOM 1761 O O . GLU A 1 219 ? -10.211 14.922 5.915 1.00 95.94 219 GLU A O 1
ATOM 1766 N N . ARG A 1 220 ? -8.169 15.809 6.220 1.00 97.62 220 ARG A N 1
ATOM 1767 C CA . ARG A 1 220 ? -7.705 15.519 4.862 1.00 97.62 220 ARG A CA 1
ATOM 1768 C C . ARG A 1 220 ? -7.728 14.023 4.549 1.00 97.62 220 ARG A C 1
ATOM 1770 O O . ARG A 1 220 ? -8.046 13.658 3.415 1.00 97.62 220 ARG A O 1
ATOM 1777 N N . ALA A 1 221 ? -7.383 13.156 5.502 1.00 97.62 221 ALA A N 1
ATOM 1778 C CA . ALA A 1 221 ? -7.435 11.709 5.310 1.00 97.62 221 ALA A CA 1
ATOM 1779 C C . ALA A 1 221 ? -8.863 11.257 4.988 1.00 97.62 221 ALA A C 1
ATOM 1781 O O . ALA A 1 221 ? -9.085 10.598 3.967 1.00 97.62 221 ALA A O 1
ATOM 1782 N N . ARG A 1 222 ? -9.821 11.685 5.819 1.00 96.44 222 ARG A N 1
ATOM 1783 C CA . ARG A 1 222 ? -11.247 11.374 5.684 1.00 96.44 222 ARG A CA 1
ATOM 1784 C C . ARG A 1 222 ? -11.808 11.843 4.343 1.00 96.44 222 ARG A C 1
ATOM 1786 O O . ARG A 1 222 ? -12.499 11.074 3.679 1.00 96.44 222 ARG A O 1
ATOM 1793 N N . ASP A 1 223 ? -11.473 13.059 3.917 1.00 96.62 223 ASP A N 1
ATOM 1794 C CA . ASP A 1 223 ? -11.964 13.623 2.652 1.00 96.62 223 ASP A CA 1
ATOM 1795 C C . ASP A 1 223 ? -11.288 13.007 1.413 1.00 96.62 223 ASP A C 1
ATOM 1797 O O . ASP A 1 223 ? -11.856 13.000 0.319 1.00 96.62 223 ASP A O 1
ATOM 1801 N N . THR A 1 224 ? -10.076 12.461 1.564 1.00 96.44 224 THR A N 1
ATOM 1802 C CA . THR A 1 224 ? -9.337 11.827 0.462 1.00 96.44 224 THR A CA 1
ATOM 1803 C C . THR A 1 224 ? -9.897 10.447 0.126 1.00 96.44 224 THR A C 1
ATOM 1805 O O . THR A 1 224 ? -10.152 10.155 -1.048 1.00 96.44 224 THR A O 1
ATOM 1808 N N . TYR A 1 225 ? -10.024 9.576 1.133 1.00 95.62 225 TYR A N 1
ATOM 1809 C CA . TYR A 1 225 ? -10.522 8.211 0.973 1.00 95.62 225 TYR A CA 1
ATOM 1810 C C . TYR A 1 225 ? -10.943 7.623 2.330 1.00 95.62 225 TYR A C 1
ATOM 1812 O O . TYR A 1 225 ? -10.128 7.473 3.234 1.00 95.62 225 TYR A O 1
ATOM 1820 N N . GLY A 1 226 ? -12.210 7.227 2.463 1.00 92.00 226 GLY A N 1
ATOM 1821 C CA . GLY A 1 226 ? -12.742 6.627 3.691 1.00 92.00 226 GLY A CA 1
ATOM 1822 C C . GLY A 1 226 ? -12.504 5.119 3.770 1.00 92.00 226 GLY A C 1
ATOM 1823 O O . GLY A 1 226 ? -13.446 4.350 3.578 1.00 92.00 226 GLY A O 1
ATOM 1824 N N . SER A 1 227 ? -11.266 4.680 4.028 1.00 94.06 227 SER A N 1
ATOM 1825 C CA . SER A 1 227 ? -11.011 3.275 4.386 1.00 94.06 227 SER A CA 1
ATOM 1826 C C . SER A 1 227 ? -11.496 2.987 5.811 1.00 94.06 227 SER A C 1
ATOM 1828 O O . SER A 1 227 ? -11.651 3.908 6.611 1.00 94.06 227 SER A O 1
ATOM 1830 N N . PHE A 1 228 ? -11.718 1.715 6.159 1.00 94.88 228 PHE A N 1
ATOM 1831 C CA . PHE A 1 228 ? -12.150 1.347 7.514 1.00 94.88 228 PHE A CA 1
ATOM 1832 C C . PHE A 1 228 ? -11.170 1.840 8.597 1.00 94.88 228 PHE A C 1
ATOM 1834 O O . PHE A 1 228 ? -11.602 2.213 9.681 1.00 94.88 228 PHE A O 1
ATOM 1841 N N . PHE A 1 229 ? -9.869 1.924 8.293 1.00 96.12 229 PHE A N 1
ATOM 1842 C CA . PHE A 1 229 ? -8.863 2.455 9.215 1.00 96.12 229 PHE A CA 1
ATOM 1843 C C . PHE A 1 229 ? -9.020 3.963 9.420 1.00 96.12 229 PHE A C 1
ATOM 1845 O O . PHE A 1 229 ? -9.069 4.430 10.553 1.00 96.12 229 PHE A O 1
ATOM 1852 N N . VAL A 1 230 ? -9.188 4.715 8.328 1.00 97.06 230 VAL A N 1
ATOM 1853 C CA . VAL A 1 230 ? -9.433 6.165 8.375 1.00 97.06 230 VAL A CA 1
ATOM 1854 C C . VAL A 1 230 ? -10.712 6.476 9.145 1.00 97.06 230 VAL A C 1
ATOM 1856 O O . VAL A 1 230 ? -10.714 7.347 10.011 1.00 97.06 230 VAL A O 1
ATOM 1859 N N . LEU A 1 231 ? -11.788 5.737 8.867 1.00 97.25 231 LEU A N 1
ATOM 1860 C CA . LEU A 1 231 ? -13.069 5.915 9.544 1.00 97.25 231 LEU A CA 1
ATOM 1861 C C . LEU A 1 231 ? -12.983 5.574 11.035 1.00 97.25 231 LEU A C 1
ATOM 1863 O O . LEU A 1 231 ? -13.522 6.323 11.843 1.00 97.25 231 LEU A O 1
ATOM 1867 N N . ALA A 1 232 ? -12.285 4.500 11.418 1.00 96.88 232 ALA A N 1
ATOM 1868 C CA . ALA A 1 232 ? -12.130 4.125 12.824 1.00 96.88 232 ALA A CA 1
ATOM 1869 C C . ALA A 1 232 ? -11.408 5.217 13.625 1.00 96.88 232 ALA A C 1
ATOM 1871 O O . ALA A 1 232 ? -11.860 5.598 14.703 1.00 96.88 232 ALA A O 1
ATOM 1872 N N . GLU A 1 233 ? -10.316 5.759 13.087 1.00 96.50 233 GLU A N 1
ATOM 1873 C CA . GLU A 1 233 ? -9.546 6.816 13.753 1.00 96.50 233 GLU A CA 1
ATOM 1874 C C . GLU A 1 233 ? -10.317 8.137 13.800 1.00 96.50 233 GLU A C 1
ATOM 1876 O O . GLU A 1 233 ? -10.289 8.833 14.814 1.00 96.50 233 GLU A O 1
ATOM 1881 N N . TYR A 1 234 ? -11.066 8.459 12.741 1.00 97.38 234 TYR A N 1
ATOM 1882 C CA . TYR A 1 234 ? -11.929 9.637 12.716 1.00 97.38 234 TYR A CA 1
ATOM 1883 C C . TYR A 1 234 ? -13.071 9.537 13.732 1.00 97.38 234 TYR A C 1
ATOM 1885 O O . TYR A 1 234 ? -13.298 10.471 14.498 1.00 97.38 234 TYR A O 1
ATOM 1893 N N . ILE A 1 235 ? -13.750 8.389 13.800 1.00 97.25 235 ILE A N 1
ATOM 1894 C CA . ILE A 1 235 ? -14.796 8.125 14.796 1.00 97.25 235 ILE A CA 1
ATOM 1895 C C . ILE A 1 235 ? -14.220 8.217 16.208 1.00 97.25 235 ILE A C 1
ATOM 1897 O O . ILE A 1 235 ? -14.810 8.880 17.060 1.00 97.25 235 ILE A O 1
ATOM 1901 N N . TYR A 1 236 ? -13.057 7.613 16.458 1.00 96.75 236 TYR A N 1
ATOM 1902 C CA . TYR A 1 236 ? -12.418 7.686 17.769 1.00 96.75 236 TYR A CA 1
ATOM 1903 C C . TYR A 1 236 ? -12.057 9.125 18.161 1.00 96.75 236 TYR A C 1
ATOM 1905 O O . TYR A 1 236 ? -12.310 9.541 19.289 1.00 96.75 236 TYR A O 1
ATOM 1913 N N . TYR A 1 237 ? -11.559 9.927 17.220 1.00 96.31 237 TYR A N 1
ATOM 1914 C CA . TYR A 1 237 ? -11.333 11.354 17.442 1.00 96.31 237 TYR A CA 1
ATOM 1915 C C . TYR A 1 237 ? -12.630 12.110 17.784 1.00 96.31 237 TYR A C 1
ATOM 1917 O O . TYR A 1 237 ? -12.652 12.921 18.711 1.00 96.31 237 TYR A O 1
ATOM 1925 N N . LEU A 1 238 ? -13.731 11.842 17.075 1.00 96.69 238 LEU A N 1
ATOM 1926 C CA . LEU A 1 238 ? -15.023 12.477 17.356 1.00 96.69 238 LEU A CA 1
ATOM 1927 C C . LEU A 1 238 ? -15.573 12.093 18.737 1.00 96.69 238 LEU A C 1
ATOM 1929 O O . LEU A 1 238 ? -16.128 12.959 19.420 1.00 96.69 238 LEU A O 1
ATOM 1933 N N . LEU A 1 239 ? -15.378 10.839 19.159 1.00 96.25 239 LEU A N 1
ATOM 1934 C CA . LEU A 1 239 ? -15.704 10.365 20.508 1.00 96.25 239 LEU A CA 1
ATOM 1935 C C . LEU A 1 239 ? -14.928 11.151 21.570 1.00 96.25 239 LEU A C 1
ATOM 1937 O O . LEU A 1 239 ? -15.528 11.712 22.481 1.00 96.25 239 LEU A O 1
ATOM 1941 N N . GLN A 1 240 ? -13.616 11.323 21.390 1.00 94.75 240 GLN A N 1
ATOM 1942 C CA . GLN A 1 240 ? -12.789 12.132 22.297 1.00 94.75 240 GLN A CA 1
ATOM 1943 C C . GLN A 1 240 ? -13.234 13.602 22.384 1.00 94.75 240 GLN A C 1
ATOM 1945 O O . GLN A 1 240 ? -12.990 14.273 23.386 1.00 94.75 240 GLN A O 1
ATOM 1950 N N . LYS A 1 241 ? -13.892 14.121 21.341 1.00 94.88 241 LYS A N 1
ATOM 1951 C CA . LYS A 1 241 ? -14.463 15.478 21.308 1.00 94.88 241 LYS A CA 1
ATOM 1952 C C . LYS A 1 241 ? -15.921 15.536 21.780 1.00 94.88 241 LYS A C 1
ATOM 1954 O O . LYS A 1 241 ? -16.508 16.616 21.751 1.00 94.88 241 LYS A O 1
ATOM 1959 N N . GLY A 1 242 ? -16.523 14.410 22.168 1.00 94.62 242 GLY A N 1
ATOM 1960 C CA . GLY A 1 242 ? -17.921 14.324 22.599 1.00 94.62 242 GLY A CA 1
ATOM 1961 C C . GLY A 1 242 ? -18.945 14.600 21.489 1.00 94.62 242 GLY A C 1
ATOM 1962 O O . GLY A 1 242 ? -20.096 14.937 21.773 1.00 94.62 242 GLY A O 1
ATOM 1963 N N . LYS A 1 243 ? -18.563 14.485 20.209 1.00 96.00 243 LYS A N 1
ATOM 1964 C CA . LYS A 1 243 ? -19.426 14.799 19.054 1.00 96.00 243 LYS A CA 1
ATOM 1965 C C . LYS A 1 243 ? -20.338 13.623 18.676 1.00 96.00 243 LYS A C 1
ATOM 1967 O O . LYS A 1 243 ? -20.278 13.108 17.561 1.00 96.00 243 LYS A O 1
ATOM 1972 N N . GLN A 1 244 ? -21.228 13.219 19.584 1.00 93.94 244 GLN A N 1
ATOM 1973 C CA . GLN A 1 244 ? -22.061 12.008 19.438 1.00 93.94 244 GLN A CA 1
ATOM 1974 C C . GLN A 1 244 ? -22.886 11.941 18.146 1.00 93.94 244 GLN A C 1
ATOM 1976 O O . GLN A 1 244 ? -23.016 10.884 17.532 1.00 93.94 244 GLN A O 1
ATOM 1981 N N . LYS A 1 245 ? -23.444 13.074 17.708 1.00 95.38 245 LYS A N 1
ATOM 1982 C CA . LYS A 1 245 ? -24.252 13.128 16.481 1.00 95.38 245 LYS A CA 1
ATOM 1983 C C . LYS A 1 245 ? -23.422 12.802 15.236 1.00 95.38 245 LYS A C 1
ATOM 1985 O O . LYS A 1 245 ? -23.901 12.095 14.352 1.00 95.38 245 LYS A O 1
ATOM 1990 N N . ASP A 1 246 ? -22.191 13.304 15.185 1.00 96.62 246 ASP A N 1
ATOM 1991 C CA . ASP A 1 246 ? -21.280 13.066 14.065 1.00 96.62 246 ASP A CA 1
ATOM 1992 C C . ASP A 1 246 ? -20.754 11.627 14.102 1.00 96.62 246 ASP A C 1
ATOM 1994 O O . ASP A 1 246 ? -20.712 10.970 13.065 1.00 96.62 246 ASP A O 1
ATOM 1998 N N . VAL A 1 247 ? -20.461 11.099 15.299 1.00 97.00 247 VAL A N 1
ATOM 1999 C CA . VAL A 1 247 ? -20.112 9.682 15.501 1.00 97.00 247 VAL A CA 1
ATOM 2000 C C . VAL A 1 247 ? -21.195 8.765 14.940 1.00 97.00 247 VAL A C 1
ATOM 2002 O O . VAL A 1 247 ? -20.883 7.885 14.140 1.00 97.00 247 VAL A O 1
ATOM 2005 N N . ARG A 1 248 ? -22.466 8.985 15.312 1.00 96.06 248 ARG A N 1
ATOM 2006 C CA . ARG A 1 248 ? -23.591 8.171 14.825 1.00 96.06 248 ARG A CA 1
ATOM 2007 C C . ARG A 1 248 ? -23.665 8.178 13.301 1.00 96.06 248 ARG A C 1
ATOM 2009 O O . ARG A 1 248 ? -23.765 7.117 12.696 1.00 96.06 248 ARG A O 1
ATOM 2016 N N . LYS A 1 249 ? -23.546 9.356 12.685 1.00 96.56 249 LYS A N 1
ATOM 2017 C CA . LYS A 1 249 ? -23.588 9.511 11.227 1.00 96.56 249 LYS A CA 1
ATOM 2018 C C . LYS A 1 249 ? -22.468 8.736 10.523 1.00 96.56 249 LYS A C 1
ATOM 2020 O O . LYS A 1 249 ? -22.726 8.052 9.535 1.00 96.56 249 LYS A O 1
ATOM 2025 N N . GLU A 1 250 ? -21.230 8.858 11.000 1.00 96.06 250 GLU A N 1
ATOM 2026 C CA . GLU A 1 250 ? -20.086 8.166 10.390 1.00 96.06 250 GLU A CA 1
ATOM 2027 C C . GLU A 1 250 ? -20.174 6.645 10.596 1.00 96.06 250 GLU A C 1
ATOM 2029 O O . GLU A 1 250 ? -19.874 5.880 9.679 1.00 96.06 250 GLU A O 1
ATOM 2034 N N . LEU A 1 251 ? -20.648 6.201 11.765 1.00 96.00 251 LEU A N 1
ATOM 2035 C CA . LEU A 1 251 ? -20.851 4.786 12.066 1.00 96.00 251 LEU A CA 1
ATOM 2036 C C . LEU A 1 251 ? -21.948 4.172 11.182 1.00 96.00 251 LEU A C 1
ATOM 2038 O O . LEU A 1 251 ? -21.722 3.136 10.563 1.00 96.00 251 LEU A O 1
ATOM 2042 N N . GLU A 1 252 ? -23.104 4.828 11.058 1.00 95.12 252 GLU A N 1
ATOM 2043 C CA . GLU A 1 252 ? -24.195 4.391 10.177 1.00 95.12 252 GLU A CA 1
ATOM 2044 C C . GLU A 1 252 ? -23.723 4.283 8.720 1.00 95.12 252 GLU A C 1
ATOM 2046 O O . GLU A 1 252 ? -23.905 3.241 8.088 1.00 95.12 252 GLU A O 1
ATOM 2051 N N . GLY A 1 253 ? -23.012 5.300 8.219 1.00 95.00 253 GLY A N 1
ATOM 2052 C CA . GLY A 1 253 ? -22.452 5.277 6.867 1.00 95.00 253 GLY A CA 1
ATOM 2053 C C . GLY A 1 253 ? -21.397 4.182 6.647 1.00 95.00 253 GLY A C 1
ATOM 2054 O O . GLY A 1 253 ? -21.247 3.689 5.528 1.00 95.00 253 GLY A O 1
ATOM 2055 N N . ALA A 1 254 ? -20.660 3.778 7.687 1.00 94.81 254 ALA A N 1
ATOM 2056 C CA . ALA A 1 254 ? -19.728 2.653 7.612 1.00 94.81 254 ALA A CA 1
ATOM 2057 C C . ALA A 1 254 ? -20.460 1.299 7.563 1.00 94.81 254 ALA A C 1
ATOM 2059 O O . ALA A 1 254 ? -20.072 0.426 6.784 1.00 94.81 254 ALA A O 1
ATOM 2060 N N . PHE A 1 255 ? -21.535 1.141 8.339 1.00 94.56 255 PHE A N 1
ATOM 2061 C CA . PHE A 1 255 ? -22.373 -0.064 8.338 1.00 94.56 255 PHE A CA 1
ATOM 2062 C C . PHE A 1 255 ? -23.092 -0.254 6.998 1.00 94.56 255 PHE A C 1
ATOM 2064 O O . PHE A 1 255 ? -23.121 -1.362 6.469 1.00 94.56 255 PHE A O 1
ATOM 2071 N N . GLU A 1 256 ? -23.609 0.821 6.400 1.00 94.38 256 GLU A N 1
ATOM 2072 C CA . GLU A 1 256 ? -24.224 0.777 5.063 1.00 94.38 256 GLU A CA 1
ATOM 2073 C C . GLU A 1 256 ? -23.249 0.299 3.976 1.00 94.38 256 GLU A C 1
ATOM 2075 O O . GLU A 1 256 ? -23.655 -0.334 3.003 1.00 94.38 256 GLU A O 1
ATOM 2080 N N . LYS A 1 257 ? -21.950 0.565 4.153 1.00 93.62 257 LYS A N 1
ATOM 2081 C CA . LYS A 1 257 ? -20.878 0.122 3.249 1.00 93.62 257 LYS A CA 1
ATOM 2082 C C . LYS A 1 257 ? -20.342 -1.277 3.564 1.00 93.62 257 LYS A C 1
ATOM 2084 O O . LYS A 1 257 ? -19.426 -1.722 2.876 1.00 93.62 257 LYS A O 1
ATOM 2089 N N . GLY A 1 258 ? -20.862 -1.953 4.589 1.00 93.69 258 GLY A N 1
ATOM 2090 C CA . GLY A 1 258 ? -20.385 -3.275 4.996 1.00 93.69 258 GLY A CA 1
ATOM 2091 C C . GLY A 1 258 ? -19.032 -3.263 5.719 1.00 93.69 258 GLY A C 1
ATOM 2092 O O . GLY A 1 258 ? -18.344 -4.276 5.716 1.00 93.69 258 GLY A O 1
ATOM 2093 N N . LEU A 1 259 ? -18.616 -2.130 6.301 1.00 94.25 259 LEU A N 1
ATOM 2094 C CA . LEU A 1 259 ? -17.299 -1.971 6.943 1.00 94.25 259 LEU A CA 1
ATOM 2095 C C . LEU A 1 259 ? -17.318 -2.213 8.462 1.00 94.25 259 LEU A C 1
ATOM 2097 O O . LEU A 1 259 ? -16.312 -1.993 9.136 1.00 94.25 259 LEU A O 1
ATOM 2101 N N . GLN A 1 260 ? -18.461 -2.615 9.024 1.00 94.38 260 GLN A N 1
ATOM 2102 C CA . GLN A 1 260 ? -18.685 -2.697 10.468 1.00 94.38 260 GLN A CA 1
ATOM 2103 C C . GLN A 1 260 ? -17.711 -3.633 11.188 1.00 94.38 260 GLN A C 1
ATOM 2105 O O . GLN A 1 260 ? -17.284 -3.323 12.298 1.00 94.38 260 GLN A O 1
ATOM 2110 N N . ASN A 1 261 ? -17.324 -4.752 10.572 1.00 95.25 261 ASN A N 1
ATOM 2111 C CA . ASN A 1 261 ? -16.470 -5.746 11.221 1.00 95.25 261 ASN A CA 1
ATOM 2112 C C . ASN A 1 261 ? -15.041 -5.213 11.410 1.00 95.25 261 ASN A C 1
ATOM 2114 O O . ASN A 1 261 ? -14.526 -5.190 12.527 1.00 95.25 261 ASN A O 1
ATOM 2118 N N . GLU A 1 262 ? -14.415 -4.730 10.337 1.00 95.56 262 GLU A N 1
ATOM 2119 C CA . GLU A 1 262 ? -13.074 -4.141 10.363 1.00 95.56 262 GLU A CA 1
ATOM 2120 C C . GLU A 1 262 ? -13.029 -2.899 11.252 1.00 95.56 262 GLU A C 1
ATOM 2122 O O . GLU A 1 262 ? -12.091 -2.724 12.032 1.00 95.56 262 GLU A O 1
ATOM 2127 N N . LEU A 1 263 ? -14.054 -2.049 11.155 1.00 95.69 263 LEU A N 1
ATOM 2128 C CA . LEU A 1 263 ? -14.160 -0.833 11.949 1.00 95.69 263 LEU A CA 1
ATOM 2129 C C . LEU A 1 263 ? -14.193 -1.150 13.450 1.00 95.69 263 LEU A C 1
ATOM 2131 O O . LEU A 1 263 ? -13.429 -0.567 14.220 1.00 95.69 263 LEU A O 1
ATOM 2135 N N . LEU A 1 264 ? -15.047 -2.089 13.870 1.00 95.69 264 LEU A N 1
ATOM 2136 C CA . LEU A 1 264 ? -15.185 -2.462 15.278 1.00 95.69 264 LEU A CA 1
ATOM 2137 C C . LEU A 1 264 ? -13.957 -3.188 15.819 1.00 95.69 264 LEU A C 1
ATOM 2139 O O . LEU A 1 264 ? -13.617 -2.985 16.985 1.00 95.69 264 LEU A O 1
ATOM 2143 N N . LEU A 1 265 ? -13.260 -3.980 15.000 1.00 94.94 265 LEU A N 1
ATOM 2144 C CA . LEU A 1 265 ? -11.981 -4.570 15.399 1.00 94.94 265 LEU A CA 1
ATOM 2145 C C . LEU A 1 265 ? -10.956 -3.484 15.742 1.00 94.94 265 LEU A C 1
ATOM 2147 O O . LEU A 1 265 ? -10.351 -3.545 16.808 1.00 94.94 265 LEU A O 1
ATOM 2151 N N . ILE A 1 266 ? -10.815 -2.459 14.895 1.00 95.56 266 ILE A N 1
ATOM 2152 C CA . ILE A 1 266 ? -9.868 -1.359 15.140 1.00 95.56 266 ILE A CA 1
ATOM 2153 C C . ILE A 1 266 ? -10.298 -0.521 16.346 1.00 95.56 266 ILE A C 1
ATOM 2155 O O . ILE A 1 266 ? -9.471 -0.192 17.193 1.00 95.56 266 ILE A O 1
ATOM 2159 N N . LEU A 1 267 ? -11.589 -0.194 16.466 1.00 95.38 267 LEU A N 1
ATOM 2160 C CA . LEU A 1 267 ? -12.110 0.555 17.614 1.00 95.38 267 LEU A CA 1
ATOM 2161 C C . LEU A 1 267 ? -11.936 -0.218 18.930 1.00 95.38 267 LEU A C 1
ATOM 2163 O O . LEU A 1 267 ? -11.633 0.388 19.952 1.00 95.38 267 LEU A O 1
ATOM 2167 N N . SER A 1 268 ? -12.032 -1.549 18.917 1.00 92.25 268 SER A N 1
ATOM 2168 C CA . SER A 1 268 ? -11.802 -2.389 20.105 1.00 92.25 268 SER A CA 1
ATOM 2169 C C . SER A 1 268 ? -10.367 -2.310 20.642 1.00 92.25 268 SER A C 1
ATOM 2171 O O . SER A 1 268 ? -10.114 -2.689 21.785 1.00 92.25 268 SER A O 1
ATOM 2173 N N . GLU A 1 269 ? -9.419 -1.802 19.855 1.00 89.69 269 GLU A N 1
ATOM 2174 C CA . GLU A 1 269 ? -8.039 -1.552 20.284 1.00 89.69 269 GLU A CA 1
ATOM 2175 C C . GLU A 1 269 ? -7.857 -0.149 20.906 1.00 89.69 269 GLU A C 1
ATOM 2177 O O . GLU A 1 269 ? -6.790 0.161 21.437 1.00 89.69 269 GLU A O 1
ATOM 2182 N N . LYS A 1 270 ? -8.893 0.704 20.876 1.00 90.50 270 LYS A N 1
ATOM 2183 C CA . LYS A 1 270 ? -8.876 2.095 21.366 1.00 90.50 270 LYS A CA 1
ATOM 2184 C C . LYS A 1 270 ? -9.318 2.217 22.826 1.00 90.50 270 LYS A C 1
ATOM 2186 O O . LYS A 1 270 ? -9.557 1.211 23.494 1.00 90.50 270 LYS A O 1
ATOM 2191 N N . GLY A 1 271 ? -9.347 3.445 23.352 1.00 85.38 271 GLY A N 1
ATOM 2192 C CA . GLY A 1 271 ? -9.673 3.757 24.750 1.00 85.38 271 GLY A CA 1
ATOM 2193 C C . GLY A 1 271 ? -11.120 3.451 25.161 1.00 85.38 271 GLY A C 1
ATOM 2194 O O . GLY A 1 271 ? -11.903 2.901 24.389 1.00 85.38 271 GLY A O 1
ATOM 2195 N N . GLU A 1 272 ? -11.471 3.763 26.411 1.00 87.06 272 GLU A N 1
ATOM 2196 C CA . GLU A 1 272 ? -12.788 3.444 26.990 1.00 87.06 272 GLU A CA 1
ATOM 2197 C C . GLU A 1 272 ? -13.945 4.241 26.366 1.00 87.06 272 GLU A C 1
ATOM 2199 O O . GLU A 1 272 ? -15.103 3.840 26.498 1.00 87.06 272 GLU A O 1
ATOM 2204 N N . GLU A 1 273 ? -13.643 5.317 25.632 1.00 91.56 273 GLU A N 1
ATOM 2205 C CA . GLU A 1 273 ? -14.625 6.175 24.960 1.00 91.56 273 GLU A CA 1
ATOM 2206 C C . GLU A 1 273 ? -15.490 5.394 23.957 1.00 91.56 273 GLU A C 1
ATOM 2208 O O . GLU A 1 273 ? -16.636 5.750 23.698 1.00 91.56 273 GLU A O 1
ATOM 2213 N N . ILE A 1 274 ? -15.003 4.254 23.453 1.00 94.19 274 ILE A N 1
ATOM 2214 C CA . ILE A 1 274 ? -15.783 3.374 22.571 1.00 94.19 274 ILE A CA 1
ATOM 2215 C C . ILE A 1 274 ? -17.032 2.786 23.250 1.00 94.19 274 ILE A C 1
ATOM 2217 O O . ILE A 1 274 ? -17.898 2.238 22.573 1.00 94.19 274 ILE A O 1
ATOM 2221 N N . ARG A 1 275 ? -17.174 2.889 24.579 1.00 94.12 275 ARG A N 1
ATOM 2222 C CA . ARG A 1 275 ? -18.417 2.510 25.266 1.00 94.12 275 ARG A CA 1
ATOM 2223 C C . ARG A 1 275 ? -19.608 3.334 24.775 1.00 94.12 275 ARG A C 1
ATOM 2225 O O . ARG A 1 275 ? -20.725 2.827 24.765 1.00 94.12 275 ARG A O 1
ATOM 2232 N N . GLU A 1 276 ? -19.381 4.567 24.336 1.00 93.88 276 GLU A N 1
ATOM 2233 C CA . GLU A 1 276 ? -20.440 5.460 23.859 1.00 93.88 276 GLU A CA 1
ATOM 2234 C C . GLU A 1 276 ? -21.097 4.957 22.566 1.00 93.88 276 GLU A C 1
ATOM 2236 O O . GLU A 1 276 ? -22.265 5.256 22.318 1.00 93.88 276 GLU A O 1
ATOM 2241 N N . ILE A 1 277 ? -20.398 4.129 21.776 1.00 96.19 277 ILE A N 1
ATOM 2242 C CA . ILE A 1 277 ? -20.976 3.526 20.567 1.00 96.19 277 ILE A CA 1
ATOM 2243 C C . ILE A 1 277 ? -21.747 2.230 20.827 1.00 96.19 277 ILE A C 1
ATOM 2245 O O . ILE A 1 277 ? -22.391 1.723 19.909 1.00 96.19 277 ILE A O 1
ATOM 2249 N N . LEU A 1 278 ? -21.735 1.708 22.060 1.00 95.56 278 LEU A N 1
ATOM 2250 C CA . LEU A 1 278 ? -22.398 0.451 22.414 1.00 95.56 278 LEU A CA 1
ATOM 2251 C C . LEU A 1 278 ? -23.879 0.402 21.991 1.00 95.56 278 LEU A C 1
ATOM 2253 O O . LEU A 1 278 ? -24.236 -0.577 21.341 1.00 95.56 278 LEU A O 1
ATOM 2257 N N . PRO A 1 279 ? -24.728 1.422 22.252 1.00 95.06 279 PRO A N 1
ATOM 2258 C CA . PRO A 1 279 ? -26.136 1.362 21.852 1.00 95.06 279 PRO A CA 1
ATOM 2259 C C . PRO A 1 279 ? -26.312 1.185 20.339 1.00 95.06 279 PRO A C 1
ATOM 2261 O O . PRO A 1 279 ? -27.135 0.395 19.893 1.00 95.06 279 PRO A O 1
ATOM 2264 N N . MET A 1 280 ? -25.480 1.861 19.541 1.00 94.44 280 MET A N 1
ATOM 2265 C CA . MET A 1 280 ? -25.528 1.794 18.076 1.00 94.44 280 MET A CA 1
ATOM 2266 C C . MET A 1 280 ? -25.042 0.441 17.543 1.00 94.44 280 MET A C 1
ATOM 2268 O O . MET A 1 280 ? -25.565 -0.067 16.554 1.00 94.44 280 MET A O 1
ATOM 2272 N N . VAL A 1 281 ? -24.047 -0.153 18.207 1.00 95.69 281 VAL A N 1
ATOM 2273 C CA . VAL A 1 281 ? -23.563 -1.505 17.899 1.00 95.69 281 VAL A CA 1
ATOM 2274 C C . VAL A 1 281 ? -24.637 -2.546 18.223 1.00 95.69 281 VAL A C 1
ATOM 2276 O O . VAL A 1 281 ? -24.878 -3.440 17.415 1.00 95.69 281 VAL A O 1
ATOM 2279 N N . GLU A 1 282 ? -25.314 -2.416 19.367 1.00 94.75 282 GLU A N 1
ATOM 2280 C CA . GLU A 1 282 ? -26.392 -3.323 19.777 1.00 94.75 282 GLU A CA 1
ATOM 2281 C C . GLU A 1 282 ? -27.621 -3.228 18.863 1.00 94.75 282 GLU A C 1
ATOM 2283 O O . GLU A 1 282 ? -28.161 -4.264 18.480 1.00 94.75 282 GLU A O 1
ATOM 2288 N N . GLU A 1 283 ? -28.006 -2.020 18.431 1.00 94.69 283 GLU A N 1
ATOM 2289 C CA . GLU A 1 283 ? -29.087 -1.789 17.453 1.00 94.69 283 GLU A CA 1
ATOM 2290 C C . GLU A 1 283 ? -28.887 -2.587 16.147 1.00 94.69 283 GLU A C 1
ATOM 2292 O O . GLU A 1 283 ? -29.860 -2.924 15.471 1.00 94.69 283 GLU A O 1
ATOM 2297 N N . ARG A 1 284 ? -27.637 -2.905 15.776 1.00 94.25 284 ARG A N 1
ATOM 2298 C CA . ARG A 1 284 ? -27.285 -3.594 14.522 1.00 94.25 284 ARG A CA 1
ATOM 2299 C C . ARG A 1 284 ? -26.482 -4.882 14.720 1.00 94.25 284 ARG A C 1
ATOM 2301 O O . ARG A 1 284 ? -25.837 -5.348 13.776 1.00 94.25 284 ARG A O 1
ATOM 2308 N N . GLN A 1 285 ? -26.551 -5.490 15.903 1.00 93.81 285 GLN A N 1
ATOM 2309 C CA . GLN A 1 285 ? -25.768 -6.678 16.275 1.00 93.81 285 GLN A CA 1
ATOM 2310 C C . GLN A 1 285 ? -25.922 -7.884 15.333 1.00 93.81 285 GLN A C 1
ATOM 2312 O O . GLN A 1 285 ? -25.029 -8.729 15.249 1.00 93.81 285 GLN A O 1
ATOM 2317 N N . ASP A 1 286 ? -27.042 -7.978 14.616 1.00 92.38 286 ASP A N 1
ATOM 2318 C CA . ASP A 1 286 ? -27.316 -9.074 13.680 1.00 92.38 286 ASP A CA 1
ATOM 2319 C C . ASP A 1 286 ? -26.528 -8.949 12.372 1.00 92.38 286 ASP A C 1
ATOM 2321 O O . ASP A 1 286 ? -26.293 -9.942 11.691 1.00 92.38 286 ASP A O 1
ATOM 2325 N N . SER A 1 287 ? -26.065 -7.740 12.043 1.00 93.38 287 SER A N 1
ATOM 2326 C CA . SER A 1 287 ? -25.217 -7.469 10.873 1.00 93.38 287 SER A CA 1
ATOM 2327 C C . SER A 1 287 ? -23.715 -7.615 11.150 1.00 93.38 287 SER A C 1
ATOM 2329 O O . SER A 1 287 ? -22.895 -7.443 10.244 1.00 93.38 287 SER A O 1
ATOM 2331 N N . ILE A 1 288 ? -23.342 -7.908 12.399 1.00 95.38 288 ILE A N 1
ATOM 2332 C CA . ILE A 1 288 ? -21.955 -7.959 12.868 1.00 95.38 288 ILE A CA 1
ATOM 2333 C C . ILE A 1 288 ? -21.547 -9.417 13.067 1.00 95.38 288 ILE A C 1
ATOM 2335 O O . ILE A 1 288 ? -22.291 -10.225 13.628 1.00 95.38 288 ILE A O 1
ATOM 2339 N N . ASN A 1 289 ? -20.332 -9.759 12.641 1.00 94.50 289 ASN A N 1
ATOM 2340 C CA . ASN A 1 289 ? -19.760 -11.071 12.903 1.00 94.50 289 ASN A CA 1
ATOM 2341 C C . ASN A 1 289 ? -19.683 -11.325 14.421 1.00 94.50 289 ASN A C 1
ATOM 2343 O O . ASN A 1 289 ? -19.142 -10.505 15.164 1.00 94.50 289 ASN A O 1
ATOM 2347 N N . LYS A 1 290 ? -20.191 -12.472 14.889 1.00 94.44 290 LYS A N 1
ATOM 2348 C CA . LYS A 1 290 ? -20.286 -12.771 16.327 1.00 94.44 290 LYS A CA 1
ATOM 2349 C C . LYS A 1 290 ? -18.925 -12.788 17.032 1.00 94.44 290 LYS A C 1
ATOM 2351 O O . LYS A 1 290 ? -18.846 -12.341 18.172 1.00 94.44 290 LYS A O 1
ATOM 2356 N N . ASP A 1 291 ? -17.848 -13.185 16.350 1.00 92.88 291 ASP A N 1
ATOM 2357 C CA . ASP A 1 291 ? -16.490 -13.121 16.910 1.00 92.88 291 ASP A CA 1
ATOM 2358 C C . ASP A 1 291 ? -16.045 -11.669 17.133 1.00 92.88 291 ASP A C 1
ATOM 2360 O O . ASP A 1 291 ? -15.464 -11.349 18.169 1.00 92.88 291 ASP A O 1
ATOM 2364 N N . VAL A 1 292 ? -16.341 -10.773 16.185 1.00 94.25 292 VAL A N 1
ATOM 2365 C CA . VAL A 1 292 ? -16.021 -9.339 16.301 1.00 94.25 292 VAL A CA 1
ATOM 2366 C C . VAL A 1 292 ? -16.828 -8.704 17.429 1.00 94.25 292 VAL A C 1
ATOM 2368 O O . VAL A 1 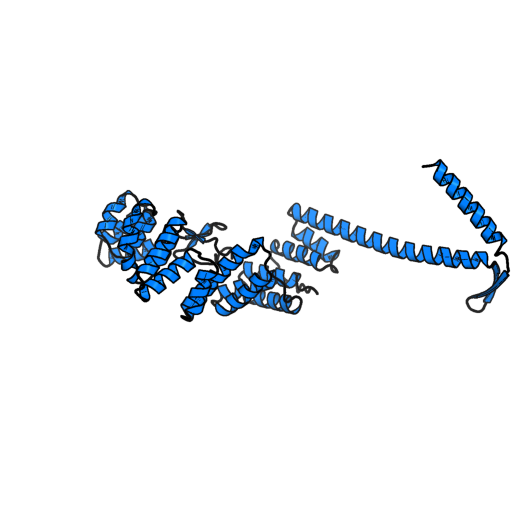292 ? -16.271 -7.980 18.255 1.00 94.25 292 VAL A O 1
ATOM 2371 N N . LEU A 1 293 ? -18.122 -9.019 17.508 1.00 95.00 293 LEU A N 1
ATOM 2372 C CA . LEU A 1 293 ? -19.000 -8.526 18.565 1.00 95.00 293 LEU A CA 1
ATOM 2373 C C . LEU A 1 293 ? -18.538 -8.997 19.954 1.00 95.00 293 LEU A C 1
ATOM 2375 O O . LEU A 1 293 ? -18.471 -8.199 20.888 1.00 95.00 293 LEU A O 1
ATOM 2379 N N . ALA A 1 294 ? -18.139 -10.266 20.080 1.00 93.25 294 ALA A N 1
ATOM 2380 C CA . ALA A 1 294 ? -17.585 -10.804 21.317 1.00 93.25 294 ALA A CA 1
ATOM 2381 C C . ALA A 1 294 ? -16.285 -10.091 21.720 1.00 93.25 294 ALA A C 1
ATOM 2383 O O . ALA A 1 294 ? -16.125 -9.724 22.882 1.00 93.25 294 ALA A O 1
ATOM 2384 N N . LEU A 1 295 ? -15.372 -9.827 20.780 1.00 91.50 295 LEU A N 1
ATOM 2385 C CA . LEU A 1 295 ? -14.147 -9.066 21.062 1.00 91.50 295 LEU A CA 1
ATOM 2386 C C . LEU A 1 295 ? -14.448 -7.630 21.520 1.00 91.50 295 LEU A C 1
ATOM 2388 O O . LEU A 1 295 ? -13.815 -7.145 22.463 1.00 91.50 295 LEU A O 1
ATOM 2392 N N . PHE A 1 296 ? -15.446 -6.980 20.920 1.00 93.56 296 PHE A N 1
ATOM 2393 C CA . PHE A 1 296 ? -15.909 -5.656 21.336 1.00 93.56 296 PHE A CA 1
ATOM 2394 C C . PHE A 1 296 ? -16.472 -5.674 22.771 1.00 93.56 296 PHE A C 1
ATOM 2396 O O . PHE A 1 296 ? -16.068 -4.876 23.620 1.00 93.56 296 PHE A O 1
ATOM 2403 N N . TYR A 1 297 ? -17.323 -6.646 23.109 1.00 93.62 297 TYR A N 1
ATOM 2404 C CA . TYR A 1 297 ? -17.838 -6.818 24.474 1.00 93.62 297 TYR A CA 1
ATOM 2405 C C . TYR A 1 297 ? -16.748 -7.180 25.490 1.00 93.62 297 TYR A C 1
ATOM 2407 O O . TYR A 1 297 ? -16.756 -6.669 26.614 1.00 93.62 297 TYR A O 1
ATOM 2415 N N . MET A 1 298 ? -15.761 -7.995 25.101 1.00 89.56 298 MET A N 1
ATOM 2416 C CA . MET A 1 298 ? -14.583 -8.294 25.922 1.00 89.56 298 MET A CA 1
ATOM 2417 C C . MET A 1 298 ? -13.760 -7.042 26.221 1.00 89.56 298 MET A C 1
ATOM 2419 O O . MET A 1 298 ? -13.221 -6.921 27.326 1.00 89.56 298 MET A O 1
ATOM 2423 N N . ARG A 1 299 ? -13.640 -6.118 25.257 1.00 90.25 299 ARG A N 1
ATOM 2424 C CA . ARG A 1 299 ? -12.957 -4.834 25.457 1.00 90.25 299 ARG A CA 1
ATOM 2425 C C . ARG A 1 299 ? -13.686 -3.973 26.483 1.00 90.25 299 ARG A C 1
ATOM 2427 O O . ARG A 1 299 ? -13.033 -3.380 27.336 1.00 90.25 299 ARG A O 1
ATOM 2434 N N . LEU A 1 300 ? -15.015 -3.961 26.434 1.00 91.44 300 LEU A N 1
ATOM 2435 C CA . LEU A 1 300 ? -15.866 -3.211 27.360 1.00 91.44 300 LEU A CA 1
ATOM 2436 C C . LEU A 1 300 ? -16.100 -3.908 28.712 1.00 91.44 300 LEU A C 1
ATOM 2438 O O . LEU A 1 300 ? -16.740 -3.322 29.588 1.00 91.44 300 LEU A O 1
ATOM 2442 N N . ASN A 1 301 ? -15.564 -5.120 28.891 1.00 89.00 301 ASN A N 1
ATOM 2443 C CA . ASN A 1 301 ? -15.741 -5.972 30.069 1.00 89.00 301 ASN A CA 1
ATOM 2444 C C . ASN A 1 301 ? -17.219 -6.309 30.373 1.00 89.00 301 ASN A C 1
ATOM 2446 O O . ASN A 1 301 ? -17.634 -6.369 31.530 1.00 89.00 301 ASN A O 1
ATOM 2450 N N . LEU A 1 302 ? -18.022 -6.528 29.328 1.00 90.31 302 LEU A N 1
ATOM 2451 C CA . LEU A 1 302 ? -19.454 -6.836 29.426 1.00 90.31 302 LEU A CA 1
ATOM 2452 C C . LEU A 1 302 ? -19.681 -8.350 29.524 1.00 90.31 302 LEU A C 1
ATOM 2454 O O . LEU A 1 302 ? -20.111 -8.986 28.567 1.00 90.31 302 LEU A O 1
ATOM 2458 N N . VAL A 1 303 ? -19.365 -8.935 30.683 1.00 86.62 303 VAL A N 1
ATOM 2459 C CA . VAL A 1 303 ? -19.363 -10.400 30.870 1.00 86.62 303 VAL A CA 1
ATOM 2460 C C . VAL A 1 303 ? -20.716 -11.041 30.552 1.00 86.62 303 VAL A C 1
ATOM 2462 O O . VAL A 1 303 ? -20.732 -12.043 29.850 1.00 86.62 303 VAL A O 1
ATOM 2465 N N . SER A 1 304 ? -21.836 -10.447 30.980 1.00 88.81 304 SER A N 1
ATOM 2466 C CA . SER A 1 304 ? -23.181 -10.990 30.718 1.00 88.81 304 SER A CA 1
ATOM 2467 C C . SER A 1 304 ? -23.468 -11.161 29.224 1.00 88.81 304 SER A C 1
ATOM 2469 O O . SER A 1 304 ? -23.937 -12.207 28.796 1.00 88.81 304 SER A O 1
ATOM 2471 N N . LYS A 1 305 ? -23.091 -10.173 28.408 1.00 91.19 305 LYS A N 1
ATOM 2472 C CA . LYS A 1 305 ? -23.277 -10.196 26.950 1.00 91.19 305 LYS A CA 1
ATOM 2473 C C . LYS A 1 305 ? -22.389 -11.226 26.249 1.00 91.19 305 LYS A C 1
ATOM 2475 O O . LYS A 1 305 ? -22.707 -11.668 25.151 1.00 91.19 305 LYS A O 1
ATOM 2480 N N . LEU A 1 306 ? -21.261 -11.604 26.855 1.00 90.75 306 LEU A N 1
ATOM 2481 C CA . LEU A 1 306 ? -20.405 -12.666 26.322 1.00 90.75 306 LEU A CA 1
ATOM 2482 C C . LEU A 1 306 ? -21.034 -14.049 26.505 1.00 90.75 306 LEU A C 1
ATOM 2484 O O . LEU A 1 306 ? -20.797 -14.927 25.679 1.00 90.75 306 LEU A O 1
ATOM 2488 N N . GLU A 1 307 ? -21.823 -14.250 27.562 1.00 86.69 307 GLU A N 1
ATOM 2489 C CA . GLU A 1 307 ? -22.490 -15.531 27.817 1.00 86.69 307 GLU A CA 1
ATOM 2490 C C . GLU A 1 307 ? -23.532 -15.836 26.742 1.00 86.69 307 GLU A C 1
ATOM 2492 O O . GLU A 1 307 ? -23.560 -16.955 26.232 1.00 86.69 307 GLU A O 1
ATOM 2497 N N . ASP A 1 308 ? -24.281 -14.816 26.318 1.00 88.88 308 ASP A N 1
ATOM 2498 C CA . ASP A 1 308 ? -25.272 -14.913 25.241 1.00 88.88 308 ASP A CA 1
ATOM 2499 C C . ASP A 1 308 ? -24.648 -15.328 23.895 1.00 88.88 308 ASP A C 1
ATOM 2501 O O . ASP A 1 308 ? -25.312 -15.926 23.049 1.00 88.88 308 ASP A O 1
ATOM 2505 N N . LEU A 1 309 ? -23.362 -15.024 23.684 1.00 91.25 309 LEU A N 1
ATOM 2506 C CA . LEU A 1 309 ? -22.653 -15.298 22.433 1.00 91.25 309 LEU A CA 1
ATOM 2507 C C . LEU A 1 309 ? -21.862 -16.609 22.440 1.00 91.25 309 LEU A C 1
ATOM 2509 O O . LEU A 1 309 ? -21.438 -17.044 21.367 1.00 91.25 309 LEU A O 1
ATOM 2513 N N . GLN A 1 310 ? -21.660 -17.244 23.599 1.00 86.56 310 GLN A N 1
ATOM 2514 C CA . GLN A 1 310 ? -20.636 -18.278 23.790 1.00 86.56 310 GLN A CA 1
ATOM 2515 C C . GLN A 1 310 ? -20.739 -19.453 22.802 1.00 86.56 310 GLN A C 1
ATOM 2517 O O . GLN A 1 310 ? -19.718 -19.924 22.315 1.00 86.56 310 GLN A O 1
ATOM 2522 N N . THR A 1 311 ? -21.948 -19.896 22.460 1.00 88.06 311 THR A N 1
ATOM 2523 C CA . THR A 1 311 ? -22.179 -21.034 21.548 1.00 88.06 311 THR A CA 1
ATOM 2524 C C . THR A 1 311 ? -22.233 -20.647 20.067 1.00 88.06 311 THR A C 1
ATOM 2526 O O . THR A 1 311 ? -22.368 -21.513 19.206 1.00 88.06 311 THR A O 1
ATOM 2529 N N . SER A 1 312 ? -22.156 -19.349 19.757 1.00 90.69 312 SER A N 1
ATOM 2530 C CA . SER A 1 312 ? -22.314 -18.788 18.405 1.00 90.69 312 SER A CA 1
ATOM 2531 C C . SER A 1 312 ? -21.024 -18.206 17.817 1.00 90.69 312 SER A C 1
ATOM 2533 O O . SER A 1 312 ? -21.021 -17.709 16.689 1.00 90.69 312 SER A O 1
ATOM 2535 N N . VAL A 1 313 ? -19.937 -18.245 18.587 1.00 92.25 313 VAL A N 1
ATOM 2536 C CA . VAL A 1 313 ? -18.605 -17.776 18.197 1.00 92.25 313 VAL A CA 1
ATOM 2537 C C . VAL A 1 313 ? -17.711 -18.950 17.813 1.00 92.25 313 VAL A C 1
ATOM 2539 O O . VAL A 1 313 ? -18.053 -20.113 18.010 1.00 92.25 313 VAL A O 1
ATOM 2542 N N . SER A 1 314 ? -16.540 -18.660 17.258 1.00 90.12 314 SER A N 1
ATOM 2543 C CA . SER A 1 314 ? -15.550 -19.705 17.006 1.00 90.12 314 SER A CA 1
ATOM 2544 C C . SER A 1 314 ? -14.902 -20.249 18.270 1.00 90.12 314 SER A C 1
ATOM 2546 O O . SER A 1 314 ? -14.783 -19.543 19.266 1.00 90.12 314 SER A O 1
ATOM 2548 N N . GLU A 1 315 ? -14.383 -21.474 18.182 1.00 88.88 315 GLU A N 1
ATOM 2549 C CA . GLU A 1 315 ? -13.706 -22.182 19.278 1.00 88.88 315 GLU A CA 1
ATOM 2550 C C . GLU A 1 315 ? -12.624 -21.326 19.967 1.00 88.88 315 GLU A C 1
ATOM 2552 O O . GLU A 1 315 ? -12.560 -21.242 21.192 1.00 88.88 315 GLU A O 1
ATOM 2557 N N . ASN A 1 316 ? -11.817 -20.592 19.191 1.00 86.44 316 ASN A N 1
ATOM 2558 C CA . ASN A 1 316 ? -10.792 -19.700 19.742 1.00 86.44 316 ASN A CA 1
ATOM 2559 C C . ASN A 1 316 ? -11.390 -18.565 20.593 1.00 86.44 316 ASN A C 1
ATOM 2561 O O . ASN A 1 316 ? -10.835 -18.203 21.634 1.00 86.44 316 ASN A O 1
ATOM 2565 N N . ILE A 1 317 ? -12.511 -17.989 20.153 1.00 89.62 317 ILE A N 1
ATOM 2566 C CA . ILE A 1 317 ? -13.212 -16.930 20.883 1.00 89.62 317 ILE A CA 1
ATOM 2567 C C . ILE A 1 317 ? -13.975 -17.512 22.075 1.00 89.62 317 ILE A C 1
ATOM 2569 O O . ILE A 1 317 ? -13.986 -16.901 23.140 1.00 89.62 317 ILE A O 1
ATOM 2573 N N . GLU A 1 318 ? -14.543 -18.707 21.955 1.00 90.88 318 GLU A N 1
ATOM 2574 C CA . GLU A 1 318 ? -15.198 -19.413 23.056 1.00 90.88 318 GLU A CA 1
ATOM 2575 C C . GLU A 1 318 ? -14.223 -19.688 24.216 1.00 90.88 318 GLU A C 1
ATOM 2577 O O . GLU A 1 318 ? -14.531 -19.425 25.386 1.00 90.88 318 GLU A O 1
ATOM 2582 N N . LEU A 1 319 ? -13.003 -20.137 23.901 1.00 88.06 319 LEU A N 1
ATOM 2583 C CA . LEU A 1 319 ? -11.926 -20.306 24.881 1.00 88.06 319 LEU A CA 1
ATOM 2584 C C . LEU A 1 319 ? -11.549 -18.972 25.541 1.00 88.06 319 LEU A C 1
ATOM 2586 O O . LEU A 1 319 ? -11.343 -18.908 26.759 1.00 88.06 319 LEU A O 1
ATOM 2590 N N . LEU A 1 320 ? -11.510 -17.885 24.763 1.00 89.00 320 LEU A N 1
ATOM 2591 C CA . LEU A 1 320 ? -11.313 -16.537 25.296 1.00 89.00 320 LEU A CA 1
ATOM 2592 C C . LEU A 1 320 ? -12.442 -16.141 26.256 1.00 89.00 320 LEU A C 1
ATOM 2594 O O . LEU A 1 320 ? -12.139 -15.705 27.366 1.00 89.00 320 LEU A O 1
ATOM 2598 N N . ILE A 1 321 ? -13.713 -16.344 25.903 1.00 90.19 321 ILE A N 1
ATOM 2599 C CA . ILE A 1 321 ? -14.865 -16.073 26.785 1.00 90.19 321 ILE A CA 1
ATOM 2600 C C . ILE A 1 321 ? -14.737 -16.871 28.090 1.00 90.19 321 ILE A C 1
ATOM 2602 O O . ILE A 1 321 ? -14.850 -16.313 29.183 1.00 90.19 321 ILE A O 1
ATOM 2606 N N . SER A 1 322 ? -14.402 -18.158 27.999 1.00 87.75 322 SER A N 1
ATOM 2607 C CA . SER A 1 322 ? -14.220 -19.036 29.162 1.00 87.75 322 SER A CA 1
ATOM 2608 C C . SER A 1 322 ? -13.112 -18.541 30.101 1.00 87.75 322 SER A C 1
ATOM 2610 O O . SER A 1 322 ? -13.242 -18.590 31.326 1.00 87.75 322 SER A O 1
ATOM 2612 N N . SER A 1 323 ? -12.040 -17.967 29.549 1.00 86.44 323 SER A N 1
ATOM 2613 C CA . SER A 1 323 ? -10.960 -17.374 30.345 1.00 86.44 323 SER A CA 1
ATOM 2614 C C . SER A 1 323 ? -11.357 -16.088 31.091 1.00 86.44 323 SER A C 1
ATOM 2616 O O . SER A 1 323 ? -10.730 -15.744 32.098 1.00 86.44 323 SER A O 1
ATOM 2618 N N . TYR A 1 324 ? -12.406 -15.378 30.656 1.00 82.00 324 TYR A N 1
ATOM 2619 C CA . TYR A 1 324 ? -12.992 -14.272 31.426 1.00 82.00 324 TYR A CA 1
ATOM 2620 C C . TYR A 1 324 ? -13.742 -14.784 32.666 1.00 82.00 324 TYR A C 1
ATOM 2622 O O . TYR A 1 324 ? -13.625 -14.167 33.725 1.00 82.00 324 TYR A O 1
ATOM 2630 N N . LYS A 1 325 ? -14.406 -15.946 32.575 1.00 78.44 325 LYS A N 1
ATOM 2631 C CA . LYS A 1 325 ? -15.141 -16.573 33.692 1.00 78.44 325 LYS A CA 1
ATOM 2632 C C . LYS A 1 325 ? -14.233 -17.077 34.817 1.00 78.44 325 LYS A C 1
ATOM 2634 O O . LYS A 1 325 ? -14.598 -16.980 35.982 1.00 78.44 325 LYS A O 1
ATOM 2639 N N . LEU A 1 326 ? -13.032 -17.561 34.486 1.00 80.19 326 LEU A N 1
ATOM 2640 C CA . LEU A 1 326 ? -12.061 -18.075 35.469 1.00 80.19 326 LEU A CA 1
ATOM 2641 C C . LEU A 1 326 ? -11.603 -17.029 36.503 1.00 80.19 326 LEU A C 1
ATOM 2643 O O . LEU A 1 326 ? -11.175 -17.401 37.593 1.00 80.19 326 LEU A O 1
ATOM 2647 N N . GLY A 1 327 ? -11.681 -15.731 36.181 1.00 73.81 327 GLY A N 1
ATOM 2648 C CA . GLY A 1 327 ? -11.258 -14.662 37.088 1.00 73.81 327 GLY A CA 1
ATOM 2649 C C . GLY A 1 327 ? -9.779 -14.741 37.513 1.00 73.81 327 GLY A C 1
ATOM 2650 O O . GLY A 1 327 ? -8.990 -15.550 37.019 1.00 73.81 327 GLY A O 1
ATOM 2651 N N . GLY A 1 328 ? -9.372 -13.842 38.410 1.00 83.00 328 GLY A N 1
ATOM 2652 C CA . GLY A 1 328 ? -8.051 -13.881 39.050 1.00 83.00 328 GLY A CA 1
ATOM 2653 C C . GLY A 1 328 ? -6.836 -13.759 38.114 1.00 83.00 328 GLY A C 1
ATOM 2654 O O . GLY A 1 328 ? -6.922 -13.332 36.958 1.00 83.00 328 GLY A O 1
ATOM 2655 N N . THR A 1 329 ? -5.665 -14.115 38.647 1.00 84.50 329 THR A N 1
ATOM 2656 C CA . THR A 1 329 ? -4.364 -14.038 37.958 1.00 84.50 329 THR A CA 1
ATOM 2657 C C . THR A 1 329 ? -4.229 -15.068 36.840 1.00 84.50 329 THR A C 1
ATOM 2659 O O . THR A 1 329 ? -3.732 -14.737 35.765 1.00 84.50 329 THR A O 1
ATOM 2662 N N . VAL A 1 330 ? -4.720 -16.291 37.058 1.00 82.62 330 VAL A N 1
ATOM 2663 C CA . VAL A 1 330 ? -4.687 -17.379 36.068 1.00 82.62 330 VAL A CA 1
ATOM 2664 C C . VAL A 1 330 ? -5.554 -17.040 34.855 1.00 82.62 330 VAL A C 1
ATOM 2666 O O . VAL A 1 330 ? -5.077 -17.130 33.724 1.00 82.62 330 VAL A O 1
ATOM 2669 N N . GLY A 1 331 ? -6.786 -16.565 35.072 1.00 82.31 331 GLY A N 1
ATOM 2670 C CA . GLY A 1 331 ? -7.657 -16.119 33.984 1.00 82.31 331 GLY A CA 1
ATOM 2671 C C . GLY A 1 331 ? -7.060 -14.941 33.214 1.00 82.31 331 GLY A C 1
ATOM 2672 O O . GLY A 1 331 ? -7.126 -14.918 31.988 1.00 82.31 331 GLY A O 1
ATOM 2673 N N . LYS A 1 332 ? -6.412 -13.986 33.901 1.00 83.56 332 LYS A N 1
ATOM 2674 C CA . LYS A 1 332 ? -5.720 -12.863 33.242 1.00 83.56 332 LYS A CA 1
ATOM 2675 C C . LYS A 1 332 ? -4.580 -13.339 32.340 1.00 83.56 332 LYS A C 1
ATOM 2677 O O . LYS A 1 332 ? -4.546 -12.965 31.174 1.00 83.56 332 LYS A O 1
ATOM 2682 N N . LEU A 1 333 ? -3.704 -14.204 32.851 1.00 85.12 333 LEU A N 1
ATOM 2683 C CA . LEU A 1 333 ? -2.594 -14.761 32.076 1.00 85.12 333 LEU A CA 1
ATOM 2684 C C . LEU A 1 333 ? -3.093 -15.525 30.839 1.00 85.12 333 LEU A C 1
ATOM 2686 O O . LEU A 1 333 ? -2.525 -15.396 29.754 1.00 85.12 333 LEU A O 1
ATOM 2690 N N . LEU A 1 334 ? -4.159 -16.314 31.000 1.00 84.88 334 LEU A N 1
ATOM 2691 C CA . LEU A 1 334 ? -4.755 -17.076 29.907 1.00 84.88 334 LEU A CA 1
ATOM 2692 C C . LEU A 1 334 ? -5.356 -16.150 28.842 1.00 84.88 334 LEU A C 1
ATOM 2694 O O . LEU A 1 334 ? -5.087 -16.348 27.660 1.00 84.88 334 LEU A O 1
ATOM 2698 N N . ARG A 1 335 ? -6.088 -15.103 29.250 1.00 85.25 335 ARG A N 1
ATOM 2699 C CA . ARG A 1 335 ? -6.611 -14.072 28.337 1.00 85.25 335 ARG A CA 1
ATOM 2700 C C . ARG A 1 335 ? -5.504 -13.430 27.518 1.00 85.25 335 ARG A C 1
ATOM 2702 O O . ARG A 1 335 ? -5.636 -13.333 26.303 1.00 85.25 335 ARG A O 1
ATOM 2709 N N . ASP A 1 336 ? -4.422 -13.011 28.166 1.00 84.38 336 ASP A N 1
ATOM 2710 C CA . ASP A 1 336 ? -3.320 -12.321 27.493 1.00 84.38 336 ASP A CA 1
ATOM 2711 C C . ASP A 1 336 ? -2.644 -13.239 26.458 1.00 84.38 336 ASP A C 1
ATOM 2713 O O . ASP A 1 336 ? -2.398 -12.828 25.322 1.00 84.38 336 ASP A O 1
ATOM 2717 N N . LYS A 1 337 ? -2.431 -14.518 26.804 1.00 85.25 337 LYS A N 1
ATOM 2718 C CA . LYS A 1 337 ? -1.880 -15.519 25.877 1.00 85.25 337 LYS A CA 1
ATOM 2719 C C . LYS A 1 337 ? -2.820 -15.835 24.713 1.00 85.25 337 LYS A C 1
ATOM 2721 O O . LYS A 1 337 ? -2.374 -15.859 23.570 1.00 85.25 337 LYS A O 1
ATOM 2726 N N . LEU A 1 338 ? -4.105 -16.059 24.979 1.00 86.12 338 LEU A N 1
ATOM 2727 C CA . LEU A 1 338 ? -5.086 -16.373 23.939 1.00 86.12 338 LEU A CA 1
ATOM 2728 C C . LEU A 1 338 ? -5.314 -15.181 22.997 1.00 86.12 338 LEU A C 1
ATOM 2730 O O . LEU A 1 338 ? -5.383 -15.368 21.785 1.00 86.12 338 LEU A O 1
ATOM 2734 N N . LYS A 1 339 ? -5.334 -13.946 23.518 1.00 82.94 339 LYS A N 1
ATOM 2735 C CA . LYS A 1 339 ? -5.396 -12.730 22.688 1.00 82.94 339 LYS A CA 1
ATOM 2736 C C . LYS A 1 339 ? -4.197 -12.626 21.752 1.00 82.94 339 LYS A C 1
ATOM 2738 O O . LYS A 1 339 ? -4.364 -12.255 20.598 1.00 82.94 339 LYS A O 1
ATOM 2743 N N . ALA A 1 340 ? -3.001 -12.994 22.214 1.00 82.12 340 ALA A N 1
ATOM 2744 C CA . ALA A 1 340 ? -1.801 -12.973 21.380 1.00 82.12 340 ALA A CA 1
ATOM 2745 C C . ALA A 1 340 ? -1.840 -13.987 20.218 1.00 82.12 340 ALA A C 1
ATOM 2747 O O . ALA A 1 340 ? -1.180 -13.756 19.198 1.00 82.12 340 ALA A O 1
ATOM 2748 N N . LEU A 1 341 ? -2.599 -15.078 20.375 1.00 84.06 341 LEU A N 1
ATOM 2749 C CA . LEU A 1 341 ? -2.814 -16.119 19.364 1.00 84.06 341 LEU A CA 1
ATOM 2750 C C . LEU A 1 341 ? -3.981 -15.806 18.417 1.00 84.06 341 LEU A C 1
ATOM 2752 O O . LEU A 1 341 ? -4.042 -16.364 17.323 1.00 84.06 341 LEU A O 1
ATOM 2756 N N . ASN A 1 342 ? -4.893 -14.913 18.806 1.00 85.69 342 ASN A N 1
ATOM 2757 C CA . ASN A 1 342 ? -6.064 -14.576 18.009 1.00 85.69 342 ASN A CA 1
ATOM 2758 C C . ASN A 1 342 ? -5.730 -13.585 16.877 1.00 85.69 342 ASN A C 1
ATOM 2760 O O . ASN A 1 342 ? -5.946 -12.377 16.986 1.00 85.69 342 ASN A O 1
ATOM 2764 N N . LYS A 1 343 ? -5.193 -14.112 15.774 1.00 88.75 343 LYS A N 1
ATOM 2765 C CA . LYS A 1 343 ? -4.810 -13.351 14.576 1.00 88.75 343 LYS A CA 1
ATOM 2766 C C . LYS A 1 343 ? -6.033 -13.039 13.704 1.00 88.75 343 LYS A C 1
ATOM 2768 O O . LYS A 1 343 ? -6.355 -13.782 12.775 1.00 88.75 343 LYS A O 1
ATOM 2773 N N . MET A 1 344 ? -6.729 -11.944 14.006 1.00 90.06 344 MET A N 1
ATOM 2774 C CA . MET A 1 344 ? -7.950 -11.552 13.280 1.00 90.06 344 MET A CA 1
ATOM 2775 C C . MET A 1 344 ? -7.682 -10.979 11.886 1.00 90.06 344 MET A C 1
ATOM 2777 O O . MET A 1 344 ? -8.585 -10.974 11.049 1.00 90.06 344 MET A O 1
ATOM 2781 N N . TRP A 1 345 ? -6.457 -10.527 11.623 1.00 94.56 345 TRP A N 1
ATOM 2782 C CA . TRP A 1 345 ? -6.077 -9.853 10.387 1.00 94.56 345 TRP A CA 1
ATOM 2783 C C . TRP A 1 345 ? -5.171 -10.741 9.542 1.00 94.56 345 TRP A C 1
ATOM 2785 O O . TRP A 1 345 ? -4.199 -11.296 10.052 1.00 94.56 345 TRP A O 1
ATOM 2795 N N . VAL A 1 346 ? -5.450 -10.857 8.244 1.00 95.31 346 VAL A N 1
ATOM 2796 C CA . VAL A 1 346 ? -4.652 -11.669 7.315 1.00 95.31 346 VAL A CA 1
ATOM 2797 C C . VAL A 1 346 ? -4.419 -10.917 6.012 1.00 95.31 346 VAL A C 1
ATOM 2799 O O . VAL A 1 346 ? -5.315 -10.276 5.461 1.00 95.31 346 VAL A O 1
ATOM 2802 N N . CYS A 1 347 ? -3.193 -11.000 5.499 1.00 95.94 347 CYS A N 1
ATOM 2803 C CA . CYS A 1 347 ? -2.874 -10.540 4.159 1.00 95.94 347 CYS A CA 1
ATOM 2804 C C . CYS A 1 347 ? -3.474 -11.487 3.116 1.00 95.94 347 CYS A C 1
ATOM 2806 O O . CYS A 1 347 ? -3.075 -12.644 3.008 1.00 95.94 347 CYS A O 1
ATOM 2808 N N . THR A 1 348 ? -4.366 -10.962 2.284 1.00 95.06 348 THR A N 1
ATOM 2809 C CA . THR A 1 348 ? -5.031 -11.701 1.196 1.00 95.06 348 THR A CA 1
ATOM 2810 C C . THR A 1 348 ? -4.090 -12.165 0.077 1.00 95.06 348 THR A C 1
ATOM 2812 O O . THR A 1 348 ? -4.489 -12.982 -0.745 1.00 95.06 348 THR A O 1
ATOM 2815 N N . ILE A 1 349 ? -2.851 -11.659 0.030 1.00 94.00 349 ILE A N 1
ATOM 2816 C CA . ILE A 1 349 ? -1.861 -12.007 -1.003 1.00 94.00 349 ILE A CA 1
ATOM 28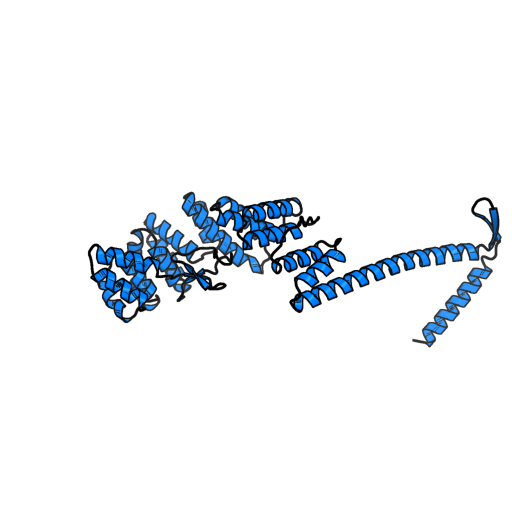17 C C . ILE A 1 349 ? -0.909 -13.110 -0.532 1.00 94.00 349 ILE A C 1
ATOM 2819 O O . ILE A 1 349 ? -0.711 -14.087 -1.245 1.00 94.00 349 ILE A O 1
ATOM 2823 N N . CYS A 1 350 ? -0.297 -12.957 0.647 1.00 93.94 350 CYS A N 1
ATOM 2824 C CA . CYS A 1 350 ? 0.738 -13.879 1.134 1.00 93.94 350 CYS A CA 1
ATOM 2825 C C . CYS A 1 350 ? 0.321 -14.718 2.350 1.00 93.94 350 CYS A C 1
ATOM 2827 O O . CYS A 1 350 ? 1.126 -15.502 2.842 1.00 93.94 350 CYS A O 1
ATOM 2829 N N . GLY A 1 351 ? -0.896 -14.534 2.873 1.00 94.44 351 GLY A N 1
ATOM 2830 C CA . GLY A 1 351 ? -1.421 -15.291 4.013 1.00 94.44 351 GLY A CA 1
ATOM 2831 C C . GLY A 1 351 ? -0.829 -14.913 5.372 1.00 94.44 351 GLY A C 1
ATOM 2832 O O . GLY A 1 351 ? -1.184 -15.523 6.373 1.00 94.44 351 GLY A O 1
ATOM 2833 N N . LYS A 1 352 ? 0.061 -13.914 5.446 1.00 94.81 352 LYS A N 1
ATOM 2834 C CA . LYS A 1 352 ? 0.650 -13.486 6.720 1.00 94.81 352 LYS A CA 1
ATOM 2835 C C . LYS A 1 352 ? -0.404 -12.894 7.657 1.00 94.81 352 LYS A C 1
ATOM 2837 O O . LYS A 1 352 ? -1.258 -12.126 7.217 1.00 94.81 352 LYS A O 1
ATOM 2842 N N . GLU A 1 353 ? -0.302 -13.221 8.941 1.00 94.12 353 GLU A N 1
ATOM 2843 C CA . GLU A 1 353 ? -1.329 -12.938 9.945 1.00 94.12 353 GLU A CA 1
ATOM 2844 C C . GLU A 1 353 ? -0.872 -11.915 10.991 1.00 94.12 353 GLU A C 1
ATOM 2846 O O . GLU A 1 353 ? 0.296 -11.891 11.390 1.00 94.12 353 GLU A O 1
ATOM 2851 N N . TYR A 1 354 ? -1.811 -11.102 11.481 1.00 93.12 354 TYR A N 1
ATOM 2852 C CA . TYR A 1 354 ? -1.562 -9.997 12.403 1.00 93.12 354 TYR A CA 1
ATOM 2853 C C . TYR A 1 354 ? -2.591 -9.966 13.539 1.00 93.12 354 TYR A C 1
ATOM 2855 O O . TYR A 1 354 ? -3.742 -10.375 13.381 1.00 93.12 354 TYR A O 1
ATOM 2863 N N . ASN A 1 355 ? -2.153 -9.475 14.703 1.00 90.00 355 ASN A N 1
ATOM 2864 C CA . ASN A 1 355 ? -3.041 -9.236 15.849 1.00 90.00 355 ASN A CA 1
ATOM 2865 C C . ASN A 1 355 ? -3.799 -7.913 15.718 1.00 90.00 355 ASN A C 1
ATOM 2867 O O . ASN A 1 355 ? -4.906 -7.813 16.223 1.00 90.00 355 ASN A O 1
ATOM 2871 N N . PHE A 1 356 ? -3.200 -6.939 15.037 1.00 91.56 356 PHE A N 1
ATOM 2872 C CA . PHE A 1 356 ? -3.723 -5.595 14.824 1.00 91.56 356 PHE A CA 1
ATOM 2873 C C . PHE A 1 356 ? -3.656 -5.245 13.338 1.00 91.56 356 PHE A C 1
ATOM 2875 O O . PHE A 1 356 ? -2.891 -5.859 12.582 1.00 91.56 356 PHE A O 1
ATOM 2882 N N . TYR A 1 357 ? -4.451 -4.265 12.915 1.00 94.69 357 TYR A N 1
ATOM 2883 C CA . TYR A 1 357 ? -4.433 -3.807 11.529 1.00 94.69 357 TYR A CA 1
ATOM 2884 C C . TYR A 1 357 ? -3.091 -3.157 11.183 1.00 94.69 357 TYR A C 1
ATOM 2886 O O . TYR A 1 357 ? -2.568 -2.335 11.935 1.00 94.69 357 TYR A O 1
ATOM 2894 N N . VAL A 1 358 ? -2.562 -3.485 10.004 1.00 94.50 358 VAL A N 1
ATOM 2895 C CA . VAL A 1 358 ? -1.410 -2.798 9.416 1.00 94.50 358 VAL A CA 1
ATOM 2896 C C . VAL A 1 358 ? -1.751 -2.347 7.989 1.00 94.50 358 VAL A C 1
ATOM 2898 O O . VAL A 1 358 ? -2.165 -3.179 7.178 1.00 94.50 358 VAL A O 1
ATOM 2901 N N . PRO A 1 359 ? -1.556 -1.057 7.643 1.00 95.25 359 PRO A N 1
ATOM 2902 C CA . PRO A 1 359 ? -1.807 -0.532 6.294 1.00 95.25 359 PRO A CA 1
ATOM 2903 C C . PRO A 1 359 ? -1.039 -1.249 5.181 1.00 95.25 359 PRO A C 1
ATOM 2905 O O . PRO A 1 359 ? -1.558 -1.465 4.082 1.00 95.25 359 PRO A O 1
ATOM 2908 N N . MET A 1 360 ? 0.201 -1.649 5.469 1.00 95.88 360 MET A N 1
ATOM 2909 C CA . MET A 1 360 ? 1.057 -2.394 4.553 1.00 95.88 360 MET A CA 1
ATOM 2910 C C . MET A 1 360 ? 1.449 -3.739 5.160 1.00 95.88 360 MET A C 1
ATOM 2912 O O . MET A 1 360 ? 1.955 -3.804 6.280 1.00 95.88 360 MET A O 1
ATOM 2916 N N . CYS A 1 361 ? 1.265 -4.812 4.389 1.00 95.00 361 CYS A N 1
ATOM 2917 C CA . CYS A 1 361 ? 1.729 -6.138 4.775 1.00 95.00 361 CYS A CA 1
ATOM 2918 C C . CYS A 1 361 ? 3.261 -6.160 4.827 1.00 95.00 361 CYS A C 1
ATOM 2920 O O . CYS A 1 361 ? 3.926 -5.983 3.811 1.00 95.00 361 CYS A O 1
ATOM 2922 N N . ASP A 1 362 ? 3.832 -6.455 5.989 1.00 90.50 362 ASP A N 1
ATOM 2923 C CA . ASP A 1 362 ? 5.282 -6.575 6.171 1.00 90.50 362 ASP A CA 1
ATOM 2924 C C . ASP A 1 362 ? 5.877 -7.859 5.554 1.00 90.50 362 ASP A C 1
ATOM 2926 O O . ASP A 1 362 ? 7.089 -8.040 5.590 1.00 90.50 362 ASP A O 1
ATOM 2930 N N . GLY A 1 363 ? 5.053 -8.780 5.039 1.00 89.50 363 GLY A N 1
ATOM 2931 C CA . GLY A 1 363 ? 5.485 -10.006 4.361 1.00 89.50 363 GLY A CA 1
ATOM 2932 C C . GLY A 1 363 ? 5.717 -9.814 2.862 1.00 89.50 363 GLY A C 1
ATOM 2933 O O . GLY A 1 363 ? 6.747 -10.237 2.350 1.00 89.50 363 GLY A O 1
ATOM 2934 N N . CYS A 1 364 ? 4.771 -9.170 2.169 1.00 90.88 364 CYS A N 1
ATOM 2935 C CA . CYS A 1 364 ? 4.810 -8.963 0.714 1.00 90.88 364 CYS A CA 1
ATOM 2936 C C . CYS A 1 364 ? 4.816 -7.483 0.290 1.00 90.88 364 CYS A C 1
ATOM 2938 O O . CYS A 1 364 ? 4.628 -7.187 -0.888 1.00 90.88 364 CYS A O 1
ATOM 2940 N N . PHE A 1 365 ? 4.971 -6.554 1.241 1.00 91.75 365 PHE A N 1
ATOM 2941 C CA . PHE A 1 365 ? 5.028 -5.098 1.028 1.00 91.75 365 PHE A CA 1
ATOM 2942 C C . PHE A 1 365 ? 3.846 -4.533 0.229 1.00 91.75 365 PHE A C 1
ATOM 2944 O O . PHE A 1 365 ? 3.957 -3.541 -0.485 1.00 91.75 365 PHE A O 1
ATOM 2951 N N . THR A 1 366 ? 2.687 -5.188 0.322 1.00 92.94 366 THR A N 1
ATOM 2952 C CA . THR A 1 366 ? 1.484 -4.774 -0.403 1.00 92.94 366 THR A CA 1
ATOM 2953 C C . THR A 1 366 ? 0.560 -3.987 0.516 1.00 92.94 366 THR A C 1
ATOM 2955 O O . THR A 1 366 ? 0.225 -4.437 1.614 1.00 92.94 366 THR A O 1
ATOM 2958 N N . TRP A 1 367 ? 0.132 -2.816 0.049 1.00 95.62 367 TRP A N 1
ATOM 2959 C CA . TRP A 1 367 ? -0.766 -1.919 0.770 1.00 95.62 367 TRP A CA 1
ATOM 2960 C C . TRP A 1 367 ? -2.234 -2.322 0.648 1.00 95.62 367 TRP A C 1
ATOM 2962 O O . TRP A 1 367 ? -2.684 -2.753 -0.415 1.00 95.62 367 TRP A O 1
ATOM 2972 N N . GLY A 1 368 ? -2.995 -2.132 1.726 1.00 92.38 368 GLY A N 1
ATOM 2973 C CA . GLY A 1 368 ? -4.452 -2.256 1.739 1.00 92.38 368 GLY A CA 1
ATOM 2974 C C . GLY A 1 368 ? -4.984 -3.665 1.458 1.00 92.38 368 GLY A C 1
ATOM 2975 O O . GLY A 1 368 ? -6.135 -3.812 1.038 1.00 92.38 368 GLY A O 1
ATOM 2976 N N . LYS A 1 369 ? -4.144 -4.692 1.636 1.00 94.31 369 LYS A N 1
ATOM 2977 C CA . LYS A 1 369 ? -4.479 -6.111 1.418 1.00 94.31 369 LYS A CA 1
ATOM 2978 C C . LYS A 1 369 ? -4.596 -6.929 2.701 1.00 94.31 369 LYS A C 1
ATOM 2980 O O . LYS A 1 369 ? -4.867 -8.127 2.613 1.00 94.31 369 LYS A O 1
ATOM 2985 N N . VAL A 1 370 ? -4.399 -6.300 3.856 1.00 94.88 370 VAL A N 1
ATOM 2986 C CA . VAL A 1 370 ? -4.649 -6.897 5.169 1.00 94.88 370 VAL A CA 1
ATOM 2987 C C . VAL A 1 370 ? -6.106 -6.637 5.534 1.00 94.88 370 VAL A C 1
ATOM 2989 O O . VAL A 1 370 ? -6.491 -5.488 5.721 1.00 94.88 370 VAL A O 1
ATOM 2992 N N . ASN A 1 371 ? -6.907 -7.696 5.594 1.00 93.00 371 ASN A N 1
ATOM 2993 C CA . ASN A 1 371 ? -8.336 -7.631 5.908 1.00 93.00 371 ASN A CA 1
ATOM 2994 C C . ASN A 1 371 ? -8.647 -8.532 7.104 1.00 93.00 371 ASN A C 1
ATOM 2996 O O . ASN A 1 371 ? -7.807 -9.344 7.510 1.00 93.00 371 ASN A O 1
ATOM 3000 N N . SER A 1 372 ? -9.846 -8.399 7.668 1.00 91.25 372 SER A N 1
ATOM 3001 C CA . SER A 1 372 ? -10.298 -9.325 8.699 1.00 91.25 372 SER A CA 1
ATOM 3002 C C . SER A 1 372 ? -10.521 -10.723 8.093 1.00 91.25 372 SER A C 1
ATOM 3004 O O . SER A 1 372 ? -10.930 -10.854 6.941 1.00 91.25 372 SER A O 1
ATOM 3006 N N . ARG A 1 373 ? -10.243 -11.799 8.844 1.00 79.19 373 ARG A N 1
ATOM 3007 C CA . ARG A 1 373 ? -10.406 -13.194 8.367 1.00 79.19 373 ARG A CA 1
ATOM 3008 C C . ARG A 1 373 ? -11.840 -13.567 7.962 1.00 79.19 373 ARG A C 1
ATOM 3010 O O . ARG A 1 373 ? -12.039 -14.646 7.410 1.00 79.19 373 ARG A O 1
ATOM 3017 N N . ARG A 1 374 ? -12.836 -12.759 8.327 1.00 63.94 374 ARG A N 1
ATOM 3018 C CA . ARG A 1 374 ? -14.265 -13.096 8.226 1.00 63.94 374 ARG A CA 1
ATOM 3019 C C . ARG A 1 374 ? -15.124 -11.936 7.709 1.00 63.94 374 ARG A C 1
ATOM 3021 O O . ARG A 1 374 ? -16.322 -11.915 7.995 1.00 63.94 374 ARG A O 1
ATOM 3028 N N . GLY A 1 375 ? -14.491 -10.981 7.027 1.00 48.50 375 GLY A N 1
ATOM 3029 C CA . GLY A 1 375 ? -15.141 -9.902 6.283 1.00 48.50 375 GLY A CA 1
ATOM 3030 C C . GLY A 1 375 ? -15.436 -10.292 4.845 1.00 48.50 375 GLY A C 1
ATOM 3031 O O . GLY A 1 375 ? -14.676 -11.126 4.294 1.00 48.50 375 GLY A O 1
#

pLDDT: mean 87.7, std 9.88, range [48.5, 98.31]

InterPro domains:
  IPR011990 Tetratricopeptide-like helical domain superfamily [G3DSA:1.25.40.10] (66-313)
  IPR011990 Tetratricopeptide-like helical domain superfamily [SSF48452] (95-190)